Protein AF-A0A330LKT7-F1 (afdb_monomer_lite)

Structure (mmCIF, N/CA/C/O backbone):
data_AF-A0A330LKT7-F1
#
_entry.id   AF-A0A330LKT7-F1
#
loop_
_atom_site.group_PDB
_atom_site.id
_atom_site.type_symbol
_atom_site.label_atom_id
_atom_site.label_alt_id
_atom_site.label_comp_id
_atom_site.label_asym_id
_atom_site.label_entity_id
_atom_site.label_seq_id
_atom_site.pdbx_PDB_ins_code
_atom_site.Cartn_x
_atom_site.Cartn_y
_atom_site.Cartn_z
_atom_site.occupancy
_atom_site.B_iso_or_equiv
_atom_site.auth_seq_id
_atom_site.auth_comp_id
_atom_site.auth_asym_id
_atom_site.auth_atom_id
_atom_site.pdbx_PDB_model_num
ATOM 1 N N . MET A 1 1 ? 89.957 15.159 -62.404 1.00 47.59 1 MET A N 1
ATOM 2 C CA . MET A 1 1 ? 88.889 15.345 -61.395 1.00 47.59 1 MET A CA 1
ATOM 3 C C . MET A 1 1 ? 87.512 15.282 -62.066 1.00 47.59 1 MET A C 1
ATOM 5 O O . MET A 1 1 ? 86.822 16.284 -62.139 1.00 47.59 1 MET A O 1
ATOM 9 N N . THR A 1 2 ? 87.112 14.123 -62.598 1.00 48.59 2 THR A N 1
ATOM 10 C CA . THR A 1 2 ? 85.853 13.983 -63.374 1.00 48.59 2 THR A CA 1
ATOM 11 C C . THR A 1 2 ? 85.101 12.671 -63.106 1.00 48.59 2 THR A C 1
ATOM 13 O O . THR A 1 2 ? 84.030 12.464 -63.659 1.00 48.59 2 THR A O 1
ATOM 16 N N . SER A 1 3 ? 85.598 11.804 -62.214 1.00 48.53 3 SER A N 1
ATOM 17 C CA . SER A 1 3 ? 85.009 10.473 -61.970 1.00 48.53 3 SER A CA 1
ATOM 18 C C . SER A 1 3 ? 83.931 10.430 -60.873 1.00 48.53 3 SER A C 1
ATOM 20 O O . SER A 1 3 ? 83.120 9.510 -60.879 1.00 48.53 3 SER A O 1
ATOM 22 N N . ASN A 1 4 ? 83.881 11.403 -59.949 1.00 50.91 4 ASN A N 1
ATOM 23 C CA . ASN A 1 4 ? 82.928 11.373 -58.823 1.00 50.91 4 ASN A CA 1
ATOM 24 C C . ASN A 1 4 ? 81.537 11.927 -59.172 1.00 50.91 4 ASN A C 1
ATOM 26 O O . ASN A 1 4 ? 80.541 11.431 -58.662 1.00 50.91 4 ASN A O 1
ATOM 30 N N . HIS A 1 5 ? 81.430 12.906 -60.076 1.00 47.22 5 HIS A N 1
ATOM 31 C CA . HIS A 1 5 ? 80.125 13.486 -60.433 1.00 47.22 5 HIS A CA 1
ATOM 32 C C . HIS A 1 5 ? 79.267 12.576 -61.321 1.00 47.22 5 HIS A C 1
ATOM 34 O O . HIS A 1 5 ? 78.043 12.623 -61.251 1.00 47.22 5 HIS A O 1
ATOM 40 N N . GLN A 1 6 ? 79.878 11.705 -62.129 1.00 49.94 6 GLN A N 1
ATOM 41 C CA . GLN A 1 6 ? 79.126 10.777 -62.978 1.00 49.94 6 GLN A CA 1
ATOM 42 C C . GLN A 1 6 ? 78.502 9.617 -62.189 1.00 49.94 6 GLN A C 1
ATOM 44 O O . GLN A 1 6 ? 77.402 9.185 -62.527 1.00 49.94 6 GLN A O 1
ATOM 49 N N . GLN A 1 7 ? 79.151 9.136 -61.122 1.00 54.25 7 GLN A N 1
ATOM 50 C CA . GLN A 1 7 ? 78.579 8.096 -60.257 1.00 54.25 7 GLN A CA 1
ATOM 51 C C . GLN A 1 7 ? 77.391 8.615 -59.435 1.00 54.25 7 GLN A C 1
ATOM 53 O O . GLN A 1 7 ? 76.398 7.900 -59.287 1.00 54.25 7 GLN A O 1
ATOM 58 N N . ASP A 1 8 ? 77.442 9.873 -58.996 1.00 55.66 8 ASP A N 1
ATOM 59 C CA . ASP A 1 8 ? 76.362 10.511 -58.234 1.00 55.66 8 ASP A CA 1
ATOM 60 C C . ASP A 1 8 ? 75.107 10.777 -59.083 1.00 55.66 8 ASP A C 1
ATOM 62 O O . ASP A 1 8 ? 73.975 10.590 -58.637 1.00 55.66 8 ASP A O 1
ATOM 66 N N . LEU A 1 9 ? 75.285 11.123 -60.361 1.00 55.31 9 LEU A N 1
ATOM 67 C CA . LEU A 1 9 ? 74.176 11.315 -61.306 1.00 55.31 9 LEU A CA 1
ATOM 68 C C . LEU A 1 9 ? 73.483 9.996 -61.690 1.00 55.31 9 LEU A C 1
ATOM 70 O O . LEU A 1 9 ? 72.281 9.964 -61.964 1.00 55.31 9 LEU A O 1
ATOM 74 N N . VAL A 1 10 ? 74.225 8.886 -61.704 1.00 58.88 10 VAL A N 1
ATOM 75 C CA . VAL A 1 10 ? 73.669 7.548 -61.960 1.00 58.88 10 VAL A CA 1
ATOM 76 C C . VAL A 1 10 ? 72.956 7.000 -60.718 1.00 58.88 10 VAL A C 1
ATOM 78 O O . VAL A 1 10 ? 71.929 6.330 -60.858 1.00 58.88 10 VAL A O 1
ATOM 81 N N . SER A 1 11 ? 73.446 7.304 -59.509 1.00 58.59 11 SER A N 1
ATOM 82 C CA . SER A 1 11 ? 72.803 6.915 -58.245 1.00 58.59 11 SER A CA 1
ATOM 83 C C . SER A 1 11 ? 71.478 7.663 -58.036 1.00 58.59 11 SER A C 1
ATOM 85 O O . SER A 1 11 ? 70.456 7.035 -57.749 1.00 58.59 11 SER A O 1
ATOM 87 N N . THR A 1 12 ? 71.457 8.971 -58.310 1.00 56.88 12 THR A N 1
ATOM 88 C CA . THR A 1 12 ? 70.263 9.824 -58.219 1.00 56.88 12 THR A CA 1
ATOM 89 C C . THR A 1 12 ? 69.224 9.483 -59.285 1.00 56.88 12 THR A C 1
ATOM 91 O O . THR A 1 12 ? 68.057 9.314 -58.940 1.00 56.88 12 THR A O 1
ATOM 94 N N . ARG A 1 13 ? 69.608 9.235 -60.550 1.00 56.56 13 ARG A N 1
ATOM 95 C CA . ARG A 1 13 ? 68.661 8.722 -61.569 1.00 56.56 13 ARG A CA 1
ATOM 96 C C . ARG A 1 13 ? 68.049 7.373 -61.193 1.00 56.56 13 ARG A C 1
ATOM 98 O O . ARG A 1 13 ? 66.873 7.146 -61.458 1.00 56.56 13 ARG A O 1
ATOM 105 N N . LYS A 1 14 ? 68.812 6.474 -60.559 1.00 58.72 14 LYS A N 1
ATOM 106 C CA . LYS A 1 14 ? 68.279 5.197 -60.051 1.00 58.72 14 LYS A CA 1
ATOM 107 C C . LYS A 1 14 ? 67.396 5.363 -58.813 1.00 58.72 14 LYS A C 1
ATOM 109 O O . LYS A 1 14 ? 66.570 4.488 -58.575 1.00 58.72 14 LYS A O 1
ATOM 114 N N . LEU A 1 15 ? 67.579 6.409 -58.005 1.00 57.94 15 LEU A N 1
ATOM 115 C CA . LEU A 1 15 ? 66.668 6.737 -56.902 1.00 57.94 15 LEU A CA 1
ATOM 116 C C . LEU A 1 15 ? 65.346 7.303 -57.435 1.00 57.94 15 LEU A C 1
ATOM 118 O O . LEU A 1 15 ? 64.289 6.841 -57.026 1.00 57.94 15 LEU A O 1
ATOM 122 N N . VAL A 1 16 ? 65.408 8.226 -58.398 1.00 59.34 16 VAL A N 1
ATOM 123 C CA . VAL A 1 16 ? 64.227 8.857 -59.010 1.00 59.34 16 VAL A CA 1
ATOM 124 C C . VAL A 1 16 ? 63.403 7.851 -59.820 1.00 59.34 16 VAL A C 1
ATOM 126 O O . VAL A 1 16 ? 62.189 7.825 -59.692 1.00 59.34 16 VAL A O 1
ATOM 129 N N . ASN A 1 17 ? 64.035 6.940 -60.568 1.00 57.50 17 ASN A N 1
ATOM 130 C CA . ASN A 1 17 ? 63.310 5.903 -61.322 1.00 57.50 17 ASN A CA 1
ATOM 131 C C . ASN A 1 17 ? 62.732 4.773 -60.448 1.00 57.50 17 ASN A C 1
ATOM 133 O O . ASN A 1 17 ? 61.955 3.962 -60.942 1.00 57.50 17 ASN A O 1
ATOM 137 N N . ARG A 1 18 ? 63.133 4.682 -59.173 1.00 57.12 18 ARG A N 1
ATOM 138 C CA . ARG A 1 18 ? 62.513 3.796 -58.169 1.00 57.12 18 ARG A CA 1
ATOM 139 C C . ARG A 1 18 ? 61.462 4.521 -57.328 1.00 57.12 18 ARG A C 1
ATOM 141 O O . ARG A 1 18 ? 60.796 3.887 -56.514 1.00 57.12 18 ARG A O 1
ATOM 148 N N . PHE A 1 19 ? 61.327 5.828 -57.530 1.00 54.81 19 PHE A N 1
ATOM 149 C CA . PHE A 1 19 ? 60.280 6.643 -56.951 1.00 54.81 19 PHE A CA 1
ATOM 150 C C . PHE A 1 19 ? 59.029 6.457 -57.807 1.00 54.81 19 PHE A C 1
ATOM 152 O O . PHE A 1 19 ? 58.823 7.139 -58.807 1.00 54.81 19 PHE A O 1
ATOM 159 N N . ASP A 1 20 ? 58.221 5.468 -57.449 1.00 57.34 20 ASP A N 1
ATOM 160 C CA . ASP A 1 20 ? 56.850 5.407 -57.932 1.00 57.34 20 ASP A CA 1
ATOM 161 C C . ASP A 1 20 ? 56.040 6.389 -57.070 1.00 57.34 20 ASP A C 1
ATOM 163 O O . ASP A 1 20 ? 55.934 6.175 -55.860 1.00 57.34 20 ASP A O 1
ATOM 167 N N . PRO A 1 21 ? 55.505 7.485 -57.639 1.00 54.91 21 PRO A N 1
ATOM 168 C CA . PRO A 1 21 ? 54.737 8.474 -56.884 1.00 54.91 21 PRO A CA 1
ATOM 169 C C . PRO A 1 21 ? 53.477 7.879 -56.235 1.00 54.91 21 PRO A C 1
ATOM 171 O O . PRO A 1 21 ? 52.920 8.489 -55.325 1.00 54.91 21 PRO A O 1
ATOM 174 N N . ASN A 1 22 ? 53.062 6.677 -56.651 1.00 52.09 22 ASN A N 1
ATOM 175 C CA . ASN A 1 22 ? 51.965 5.926 -56.052 1.00 52.09 22 ASN A CA 1
ATOM 176 C C . ASN A 1 22 ? 52.435 4.851 -55.052 1.00 52.09 22 ASN A C 1
ATOM 178 O O . ASN A 1 22 ? 51.600 4.256 -54.370 1.00 52.09 22 ASN A O 1
ATOM 182 N N . ASN A 1 23 ? 53.745 4.605 -54.922 1.00 55.12 23 ASN A N 1
ATOM 183 C CA . ASN A 1 23 ? 54.319 3.662 -53.962 1.00 55.12 23 ASN A CA 1
ATOM 184 C C . ASN A 1 23 ? 54.869 4.423 -52.744 1.00 55.12 23 ASN A C 1
ATOM 186 O O . ASN A 1 23 ? 55.945 5.021 -52.753 1.00 55.12 23 ASN A O 1
ATOM 190 N N . GLN A 1 24 ? 54.067 4.426 -51.685 1.00 58.06 24 GLN A N 1
ATOM 191 C CA . GLN A 1 24 ? 54.096 5.341 -50.540 1.00 58.06 24 GLN A CA 1
ATOM 192 C C . GLN A 1 24 ? 55.192 5.036 -49.502 1.00 58.06 24 GLN A C 1
ATOM 194 O O . GLN A 1 24 ? 54.932 4.910 -48.309 1.00 58.06 24 GLN A O 1
ATOM 199 N N . GLY A 1 25 ? 56.444 4.925 -49.938 1.00 52.03 25 GLY A N 1
ATOM 200 C CA . GLY A 1 25 ? 57.562 4.448 -49.115 1.00 52.03 25 GLY A CA 1
ATOM 201 C C . GLY A 1 25 ? 58.436 5.503 -48.419 1.00 52.03 25 GLY A C 1
ATOM 202 O O . GLY A 1 25 ? 59.574 5.178 -48.094 1.00 52.03 25 GLY A O 1
ATOM 203 N N . PHE A 1 26 ? 57.976 6.746 -48.204 1.00 51.59 26 PHE A N 1
ATOM 204 C CA . PHE A 1 26 ? 58.756 7.762 -47.452 1.00 51.59 26 PHE A CA 1
ATOM 205 C C . PHE A 1 26 ? 57.921 8.663 -46.518 1.00 51.59 26 PHE A C 1
ATOM 207 O O . PHE A 1 26 ? 58.404 9.052 -45.462 1.00 51.59 26 PHE A O 1
ATOM 214 N N . PHE A 1 27 ? 56.647 8.923 -46.838 1.00 56.59 27 PHE A N 1
ATOM 215 C CA . PHE A 1 27 ? 55.693 9.670 -45.992 1.00 56.59 27 PHE A CA 1
ATOM 216 C C . PHE A 1 27 ? 54.520 8.791 -45.514 1.00 56.59 27 PHE A C 1
ATOM 218 O O . PHE A 1 27 ? 53.419 9.299 -45.344 1.00 56.59 27 PHE A O 1
ATOM 225 N N . GLY A 1 28 ? 54.757 7.479 -45.368 1.00 54.94 28 GLY A N 1
ATOM 226 C CA . GLY A 1 28 ? 53.798 6.358 -45.341 1.00 54.94 28 GLY A CA 1
ATOM 227 C C . GLY A 1 28 ? 52.500 6.508 -44.535 1.00 54.94 28 GLY A C 1
ATOM 228 O O . GLY A 1 28 ? 52.298 5.815 -43.541 1.00 54.94 28 GLY A O 1
ATOM 229 N N . GLY A 1 29 ? 51.601 7.368 -45.001 1.00 58.78 29 GLY A N 1
ATOM 230 C CA . GLY A 1 29 ? 50.197 7.415 -44.626 1.00 58.78 29 GLY A CA 1
ATOM 231 C C . GLY A 1 29 ? 49.330 6.664 -45.644 1.00 58.78 29 GLY A C 1
ATOM 232 O O . GLY A 1 29 ? 49.799 6.365 -46.741 1.00 58.78 29 GLY A O 1
ATOM 233 N N . PRO A 1 30 ? 48.073 6.348 -45.294 1.00 67.75 30 PRO A N 1
ATOM 234 C CA . PRO A 1 30 ? 47.130 5.697 -46.201 1.00 67.75 30 PRO A CA 1
ATOM 235 C C . PRO A 1 30 ? 46.941 6.499 -47.500 1.00 67.75 30 PRO A C 1
ATOM 237 O O . PRO A 1 30 ? 46.964 7.729 -47.493 1.00 67.75 30 PRO A O 1
ATOM 240 N N . SER A 1 31 ? 46.722 5.805 -48.622 1.00 75.12 31 SER A N 1
ATOM 241 C CA . SER A 1 31 ? 46.371 6.451 -49.894 1.00 75.12 31 SER A CA 1
ATOM 242 C C . SER A 1 31 ? 45.105 7.287 -49.795 1.00 75.12 31 SER A C 1
ATOM 244 O O . SER A 1 31 ? 44.218 6.976 -49.008 1.00 75.12 31 SER A O 1
ATOM 246 N N . GLU A 1 32 ? 45.000 8.331 -50.620 1.00 76.88 32 GLU A N 1
ATOM 247 C CA . GLU A 1 32 ? 43.801 9.174 -50.700 1.00 76.88 32 GLU A CA 1
ATOM 248 C C . GLU A 1 32 ? 42.537 8.323 -50.883 1.00 76.88 32 GLU A C 1
ATOM 250 O O . GLU A 1 32 ? 41.561 8.498 -50.162 1.00 76.88 32 GLU A O 1
ATOM 255 N N . ASN A 1 33 ? 42.597 7.301 -51.742 1.00 78.62 33 ASN A N 1
ATOM 256 C CA . ASN A 1 33 ? 41.508 6.340 -51.922 1.00 78.62 33 ASN A CA 1
ATOM 257 C C . ASN A 1 33 ? 41.201 5.531 -50.651 1.00 78.62 33 ASN A C 1
ATOM 259 O O . ASN A 1 33 ? 40.034 5.283 -50.359 1.00 78.62 33 ASN A O 1
ATOM 263 N N . ALA A 1 34 ? 42.217 5.131 -49.879 1.00 77.44 34 ALA A N 1
ATOM 264 C CA . ALA A 1 34 ? 42.021 4.451 -48.599 1.00 77.44 34 ALA A CA 1
ATOM 265 C C . ALA A 1 34 ? 41.428 5.388 -47.530 1.00 77.44 34 ALA A C 1
ATOM 267 O O . ALA A 1 34 ? 40.569 4.966 -46.758 1.00 77.44 34 ALA A O 1
ATOM 268 N N . VAL A 1 35 ? 41.827 6.664 -47.513 1.00 79.75 35 VAL A N 1
ATOM 269 C CA . VAL A 1 35 ? 41.248 7.693 -46.635 1.00 79.75 35 VAL A CA 1
ATOM 270 C C . VAL A 1 35 ? 39.789 7.960 -47.009 1.00 79.75 35 VAL A C 1
ATOM 272 O O . VAL A 1 35 ? 38.928 7.938 -46.135 1.00 79.75 35 VAL A O 1
ATOM 275 N N . LEU A 1 36 ? 39.480 8.141 -48.295 1.00 82.81 36 LEU A N 1
ATOM 276 C CA . LEU A 1 36 ? 38.113 8.345 -48.783 1.00 82.81 36 LEU A CA 1
ATOM 277 C C . LEU A 1 36 ? 37.217 7.127 -48.517 1.00 82.81 36 LEU A C 1
ATOM 279 O O . LEU A 1 36 ? 36.071 7.296 -48.104 1.00 82.81 36 LEU A O 1
ATOM 283 N N . ALA A 1 37 ? 37.737 5.906 -48.683 1.00 83.75 37 ALA A N 1
ATOM 284 C CA . ALA A 1 37 ? 37.023 4.681 -48.327 1.00 83.75 37 ALA A CA 1
ATOM 285 C C . ALA A 1 37 ? 36.747 4.595 -46.816 1.00 83.75 37 ALA A C 1
ATOM 287 O O . ALA A 1 37 ? 35.631 4.268 -46.420 1.00 83.75 37 ALA A O 1
ATOM 288 N N . SER A 1 38 ? 37.724 4.955 -45.976 1.00 83.88 38 SER A N 1
ATOM 289 C CA . SER A 1 38 ? 37.548 5.011 -44.521 1.00 83.88 38 SER A CA 1
ATOM 290 C C . SER A 1 38 ? 36.519 6.070 -44.106 1.00 83.88 38 SER A C 1
ATOM 292 O O . SER A 1 38 ? 35.653 5.790 -43.282 1.00 83.88 38 SER A O 1
ATOM 294 N N . ILE A 1 39 ? 36.537 7.259 -44.721 1.00 85.06 39 ILE A N 1
ATOM 295 C CA . ILE A 1 39 ? 35.526 8.306 -44.494 1.00 85.06 39 ILE A CA 1
ATOM 296 C C . ILE A 1 39 ? 34.132 7.804 -44.889 1.00 85.06 39 ILE A C 1
ATOM 298 O O . ILE A 1 39 ? 33.174 7.999 -44.138 1.00 85.06 39 ILE A O 1
ATOM 302 N N . ALA A 1 40 ? 34.006 7.135 -46.038 1.00 87.56 40 ALA A N 1
ATOM 303 C CA . ALA A 1 40 ? 32.742 6.560 -46.482 1.00 87.56 40 ALA A CA 1
ATOM 304 C C . ALA A 1 40 ? 32.232 5.499 -45.492 1.00 87.56 40 ALA A C 1
ATOM 306 O O . ALA A 1 40 ? 31.068 5.543 -45.093 1.00 87.56 40 ALA A O 1
ATOM 307 N N . GLU A 1 41 ? 33.100 4.602 -45.023 1.00 90.75 41 GLU A N 1
ATOM 308 C CA . GLU A 1 41 ? 32.756 3.596 -44.017 1.00 90.75 41 GLU A CA 1
ATOM 309 C C . GLU A 1 41 ? 32.287 4.236 -42.699 1.00 90.75 41 GLU A C 1
ATOM 311 O O . GLU A 1 41 ? 31.209 3.904 -42.202 1.00 90.75 41 GLU A O 1
ATOM 316 N N . VAL A 1 42 ? 33.035 5.212 -42.176 1.00 89.75 42 VAL A N 1
ATOM 317 C CA . VAL A 1 42 ? 32.672 5.953 -40.956 1.00 89.75 42 VAL A CA 1
ATOM 318 C C . VAL A 1 42 ? 31.339 6.683 -41.132 1.00 89.75 42 VAL A C 1
ATOM 320 O O . VAL A 1 42 ? 30.507 6.674 -40.226 1.00 89.75 42 VAL A O 1
ATOM 323 N N . SER A 1 43 ? 31.089 7.278 -42.302 1.00 88.44 43 SER A N 1
ATOM 324 C CA . SER A 1 43 ? 29.823 7.965 -42.583 1.00 88.44 43 SER A CA 1
ATOM 325 C C . SER A 1 43 ? 28.625 7.006 -42.565 1.00 88.44 43 SER A C 1
ATOM 327 O O . SER A 1 43 ? 27.586 7.325 -41.984 1.00 88.44 43 SER A O 1
ATOM 329 N N . ILE A 1 44 ? 28.783 5.795 -43.112 1.00 88.31 44 ILE A N 1
ATOM 330 C CA . ILE A 1 44 ? 27.752 4.751 -43.091 1.00 88.31 44 ILE A CA 1
ATOM 331 C C . ILE A 1 44 ? 27.496 4.290 -41.653 1.00 88.31 44 ILE A C 1
ATOM 333 O O . ILE A 1 44 ? 26.337 4.191 -41.241 1.00 88.31 44 ILE A O 1
ATOM 337 N N . GLN A 1 45 ? 28.554 4.051 -40.873 1.00 86.56 45 GLN A N 1
ATOM 338 C CA . GLN A 1 45 ? 28.440 3.665 -39.464 1.00 86.56 45 GLN A CA 1
ATOM 339 C C . GLN A 1 45 ? 27.739 4.753 -38.636 1.00 86.56 45 GLN A C 1
ATOM 341 O O . GLN A 1 45 ? 26.867 4.439 -37.825 1.00 86.56 45 GLN A O 1
ATOM 346 N N . LEU A 1 46 ? 28.044 6.032 -38.877 1.00 88.38 46 LEU A N 1
ATOM 347 C CA . LEU A 1 46 ? 27.391 7.156 -38.202 1.00 88.38 46 LEU A CA 1
ATOM 348 C C . LEU A 1 46 ? 25.889 7.213 -38.509 1.00 88.38 46 LEU A C 1
ATOM 350 O O . LEU A 1 46 ? 25.081 7.348 -37.588 1.00 88.38 46 LEU A O 1
ATOM 354 N N . ILE A 1 47 ? 25.501 7.069 -39.780 1.00 86.94 47 ILE A N 1
ATOM 355 C CA . ILE A 1 47 ? 24.088 7.043 -40.192 1.00 86.94 47 ILE A CA 1
ATOM 356 C C . ILE A 1 47 ? 23.355 5.868 -39.525 1.00 86.94 47 ILE A C 1
ATOM 358 O O . ILE A 1 47 ? 22.239 6.025 -39.022 1.00 86.94 47 ILE A O 1
ATOM 362 N N . GLN A 1 48 ? 23.982 4.689 -39.475 1.00 83.62 48 GLN A N 1
ATOM 363 C CA . GLN A 1 48 ? 23.417 3.517 -38.801 1.00 83.62 48 GLN A CA 1
ATOM 364 C C . GLN A 1 48 ? 23.252 3.750 -37.295 1.00 83.62 48 GLN A C 1
ATOM 366 O O . GLN A 1 48 ? 22.176 3.488 -36.755 1.00 83.62 48 GLN A O 1
ATOM 371 N N . ALA A 1 49 ? 24.265 4.307 -36.629 1.00 85.38 49 ALA A N 1
ATOM 372 C CA . ALA A 1 49 ? 24.214 4.632 -35.207 1.00 85.38 49 ALA A CA 1
ATOM 373 C C . ALA A 1 49 ? 23.109 5.653 -34.889 1.00 85.38 49 ALA A C 1
ATOM 375 O O . ALA A 1 49 ? 22.370 5.484 -33.920 1.00 85.38 49 ALA A O 1
ATOM 376 N N . GLN A 1 50 ? 22.933 6.679 -35.728 1.00 87.06 50 GLN A N 1
ATOM 377 C CA . GLN A 1 50 ? 21.845 7.653 -35.589 1.00 87.06 50 GLN A CA 1
ATOM 378 C C . GLN A 1 50 ? 20.467 6.994 -35.714 1.00 87.06 50 GLN A C 1
ATOM 380 O O . GLN A 1 50 ? 19.576 7.265 -34.905 1.00 87.06 50 GLN A O 1
ATOM 385 N N . LYS A 1 51 ? 20.297 6.088 -36.683 1.00 84.31 51 LYS A N 1
ATOM 386 C CA . LYS A 1 51 ? 19.051 5.334 -36.863 1.00 84.31 51 LYS A CA 1
ATOM 387 C C . LYS A 1 51 ? 18.743 4.450 -35.653 1.00 84.31 51 LYS A C 1
ATOM 389 O O . LYS A 1 51 ? 17.612 4.461 -35.171 1.00 84.31 51 LYS A O 1
ATOM 394 N N . ILE A 1 52 ? 19.739 3.721 -35.151 1.00 82.94 52 ILE A N 1
ATOM 395 C CA . ILE A 1 52 ? 19.602 2.857 -33.971 1.00 82.94 52 ILE A CA 1
ATOM 396 C C . ILE A 1 52 ? 19.255 3.694 -32.743 1.00 82.94 52 ILE A C 1
ATOM 398 O O . ILE A 1 52 ? 18.294 3.374 -32.049 1.00 82.94 52 ILE A O 1
ATOM 402 N N . LYS A 1 53 ? 19.970 4.805 -32.513 1.00 87.19 53 LYS A N 1
ATOM 403 C CA . LYS A 1 53 ? 19.673 5.742 -31.425 1.00 87.19 53 LYS A CA 1
ATOM 404 C C . LYS A 1 53 ? 18.216 6.183 -31.479 1.00 87.19 53 LYS A C 1
ATOM 406 O O . LYS A 1 53 ? 17.526 6.063 -30.475 1.00 87.19 53 LYS A O 1
ATOM 411 N N . HIS A 1 54 ? 17.743 6.632 -32.642 1.00 84.56 54 HIS A N 1
ATOM 412 C CA . HIS A 1 54 ? 16.357 7.061 -32.809 1.00 84.56 54 HIS A CA 1
ATOM 413 C C . HIS A 1 54 ? 15.371 5.934 -32.465 1.00 84.56 54 HIS A C 1
ATOM 415 O O . HIS A 1 54 ? 14.506 6.121 -31.614 1.00 84.56 54 HIS A O 1
ATOM 421 N N . GLN A 1 55 ? 15.560 4.736 -33.029 1.00 82.81 55 GLN A N 1
ATOM 422 C CA . GLN A 1 55 ? 14.709 3.572 -32.753 1.00 82.81 55 GLN A CA 1
ATOM 423 C C . GLN A 1 55 ? 14.678 3.199 -31.267 1.00 82.81 55 GLN A C 1
ATOM 425 O O . GLN A 1 55 ? 13.602 2.995 -30.710 1.00 82.81 55 GLN A O 1
ATOM 430 N N . VAL A 1 56 ? 15.840 3.148 -30.613 1.00 86.31 56 VAL A N 1
ATOM 431 C CA . VAL A 1 56 ? 15.959 2.862 -29.178 1.00 86.31 56 VAL A CA 1
ATOM 432 C C . VAL A 1 56 ? 15.221 3.919 -28.366 1.00 86.31 56 VAL A C 1
ATOM 434 O O . VAL A 1 56 ? 14.389 3.561 -27.537 1.00 86.31 56 VAL A O 1
ATOM 437 N N . THR A 1 57 ? 15.477 5.207 -28.620 1.00 85.25 57 THR A N 1
ATOM 438 C CA . THR A 1 57 ? 14.846 6.301 -27.867 1.00 85.25 57 THR A CA 1
ATOM 439 C C . THR A 1 57 ? 13.336 6.333 -28.050 1.00 85.25 57 THR A C 1
ATOM 441 O O . THR A 1 57 ? 12.621 6.608 -27.098 1.00 85.25 57 THR A O 1
ATOM 444 N N . THR A 1 58 ? 12.835 6.003 -29.241 1.00 87.88 58 THR A N 1
ATOM 445 C CA . THR A 1 58 ? 11.396 5.960 -29.507 1.00 87.88 58 THR A CA 1
ATOM 446 C C . THR A 1 58 ? 10.737 4.755 -28.842 1.00 87.88 58 THR A C 1
ATOM 448 O O . THR A 1 58 ? 9.684 4.896 -28.228 1.00 87.88 58 THR A O 1
ATOM 451 N N . ILE A 1 59 ? 11.337 3.564 -28.936 1.00 87.19 59 ILE A N 1
ATOM 452 C CA . ILE A 1 59 ? 10.729 2.337 -28.400 1.00 87.19 59 ILE A CA 1
ATOM 453 C C . ILE A 1 59 ? 10.814 2.297 -26.869 1.00 87.19 59 ILE A C 1
ATOM 455 O O . ILE A 1 59 ? 9.852 1.906 -26.207 1.00 87.19 59 ILE A O 1
ATOM 459 N N . LEU A 1 60 ? 11.946 2.713 -26.301 1.00 90.62 60 LEU A N 1
ATOM 460 C CA . LEU A 1 60 ? 12.176 2.723 -24.857 1.00 90.62 60 LEU A CA 1
ATOM 461 C C . LEU A 1 60 ? 11.773 4.037 -24.177 1.00 90.62 60 LEU A C 1
ATOM 463 O O . LEU A 1 60 ? 12.048 4.180 -22.990 1.00 90.62 60 LEU A O 1
ATOM 467 N N . ALA A 1 61 ? 11.113 4.966 -24.878 1.00 92.25 61 ALA A N 1
ATOM 468 C CA . ALA A 1 61 ? 10.741 6.274 -24.330 1.00 92.25 61 ALA A CA 1
ATOM 469 C C . ALA A 1 61 ? 10.070 6.163 -22.949 1.00 92.25 61 ALA A C 1
ATOM 471 O O . ALA A 1 61 ? 10.534 6.767 -21.987 1.00 92.25 61 ALA A O 1
ATOM 472 N N . GLN A 1 62 ? 9.032 5.325 -22.848 1.00 92.56 62 GLN A N 1
ATOM 473 C CA . GLN A 1 62 ? 8.288 5.124 -21.604 1.00 92.56 62 GLN A CA 1
ATOM 474 C C . GLN A 1 62 ? 9.127 4.429 -20.508 1.00 92.56 62 GLN A C 1
ATOM 476 O O . GLN A 1 62 ? 9.268 5.021 -19.440 1.00 92.56 62 GLN A O 1
ATOM 481 N N . PRO A 1 63 ? 9.758 3.254 -20.745 1.00 93.00 63 PRO A N 1
ATOM 482 C CA . PRO A 1 63 ? 10.606 2.626 -19.731 1.00 93.00 63 PRO A CA 1
ATOM 483 C C . PRO A 1 63 ? 11.721 3.527 -19.195 1.00 93.00 63 PRO A C 1
ATOM 485 O O . PRO A 1 63 ? 12.040 3.462 -18.013 1.00 93.00 63 PRO A O 1
ATOM 488 N N . LEU A 1 64 ? 12.335 4.348 -20.054 1.00 92.12 64 LEU A N 1
ATOM 489 C CA . LEU A 1 64 ? 13.413 5.250 -19.648 1.00 92.12 64 LEU A CA 1
ATOM 490 C C . LEU A 1 64 ? 12.895 6.392 -18.772 1.00 92.12 64 LEU A C 1
ATOM 492 O O . LEU A 1 64 ? 13.510 6.670 -17.747 1.00 92.12 64 LEU A O 1
ATOM 496 N N . ALA A 1 65 ? 11.759 6.997 -19.132 1.00 93.75 65 ALA A N 1
ATOM 497 C CA . ALA A 1 65 ? 11.124 8.031 -18.316 1.00 93.75 65 ALA A CA 1
ATOM 498 C C . ALA A 1 65 ? 10.718 7.495 -16.933 1.00 93.75 65 ALA A C 1
ATOM 500 O O . ALA A 1 65 ? 10.931 8.146 -15.913 1.00 93.75 65 ALA A O 1
ATOM 501 N N . ASP A 1 66 ? 10.186 6.273 -16.884 1.00 93.44 66 ASP A N 1
ATOM 502 C CA . ASP A 1 66 ? 9.796 5.638 -15.626 1.00 93.44 66 ASP A CA 1
ATOM 503 C C . ASP A 1 66 ? 11.018 5.285 -14.760 1.00 93.44 66 ASP A C 1
ATOM 505 O O . ASP A 1 66 ? 10.996 5.488 -13.548 1.00 93.44 66 ASP A O 1
ATOM 509 N N . ILE A 1 67 ? 12.126 4.837 -15.360 1.00 93.00 67 ILE A N 1
ATOM 510 C CA . ILE A 1 67 ? 13.390 4.630 -14.636 1.00 93.00 67 ILE A CA 1
ATOM 511 C C . ILE A 1 67 ? 13.945 5.947 -14.097 1.00 93.00 67 ILE A C 1
ATOM 513 O O . ILE A 1 67 ? 14.421 5.977 -12.964 1.00 93.00 67 ILE A O 1
ATOM 517 N N . GLU A 1 68 ? 13.895 7.027 -14.874 1.00 93.56 68 GLU A N 1
ATOM 518 C CA . GLU A 1 68 ? 14.343 8.351 -14.435 1.00 93.56 68 GLU A CA 1
ATOM 519 C C . GLU A 1 68 ? 13.547 8.824 -13.211 1.00 93.56 68 GLU A C 1
ATOM 521 O O . GLU A 1 68 ? 14.138 9.261 -12.223 1.00 93.56 68 GLU A O 1
ATOM 526 N N . TYR A 1 69 ? 12.226 8.626 -13.225 1.00 93.06 69 TYR A N 1
ATOM 527 C CA . TYR A 1 69 ? 11.356 8.889 -12.080 1.00 93.06 69 TYR A CA 1
ATOM 528 C C . TYR A 1 69 ? 11.693 8.025 -10.849 1.00 93.06 69 TYR A C 1
ATOM 530 O O . TYR A 1 69 ? 11.695 8.529 -9.724 1.00 93.06 69 TYR A O 1
ATOM 538 N N . LEU A 1 70 ? 11.988 6.733 -11.038 1.00 92.62 70 LEU A N 1
ATOM 539 C CA . LEU A 1 70 ? 12.266 5.805 -9.934 1.00 92.62 70 LEU A CA 1
ATOM 540 C C . LEU A 1 70 ? 13.677 5.936 -9.361 1.00 92.62 70 LEU A C 1
ATOM 542 O O . LEU A 1 70 ? 13.865 5.716 -8.169 1.00 92.62 70 LEU A O 1
ATOM 546 N N . THR A 1 71 ? 14.668 6.296 -10.176 1.00 90.75 71 THR A N 1
ATOM 547 C CA . THR A 1 71 ? 16.088 6.364 -9.788 1.00 90.75 71 THR A CA 1
ATOM 548 C C . THR A 1 71 ? 16.339 7.085 -8.453 1.00 90.75 71 THR A C 1
ATOM 550 O O . THR A 1 71 ? 17.048 6.515 -7.625 1.00 90.75 71 THR A O 1
ATOM 553 N N . PRO A 1 72 ? 15.767 8.275 -8.169 1.00 92.12 72 PRO A N 1
ATOM 554 C CA . PRO A 1 72 ? 15.975 8.942 -6.879 1.00 92.12 72 PRO A CA 1
ATOM 555 C C . PRO A 1 72 ? 15.302 8.240 -5.687 1.00 92.12 72 PRO A C 1
ATOM 557 O O . PRO A 1 72 ? 15.691 8.485 -4.548 1.00 92.12 72 PRO A O 1
ATOM 560 N N . LYS A 1 73 ? 14.301 7.386 -5.927 1.00 89.81 73 LYS A N 1
ATOM 561 C CA . LYS A 1 73 ? 13.532 6.661 -4.899 1.00 89.81 73 LYS A CA 1
ATOM 562 C C . LYS A 1 73 ? 14.104 5.273 -4.591 1.00 89.81 73 LYS A C 1
ATOM 564 O O . LYS A 1 73 ? 13.710 4.638 -3.617 1.00 89.81 73 LYS A O 1
ATOM 569 N N . VAL A 1 74 ? 15.024 4.780 -5.422 1.00 90.19 74 VAL A N 1
ATOM 570 C CA . VAL A 1 74 ? 15.623 3.449 -5.285 1.00 90.19 74 VAL A CA 1
ATOM 571 C C . VAL A 1 74 ? 16.647 3.448 -4.146 1.00 90.19 74 VAL A C 1
ATOM 573 O O . VAL A 1 74 ? 17.748 3.985 -4.261 1.00 90.19 74 VAL A O 1
ATOM 576 N N . GLY A 1 75 ? 16.277 2.803 -3.039 1.00 89.19 75 GLY A N 1
ATOM 577 C CA . GLY A 1 75 ? 17.177 2.480 -1.933 1.00 89.19 75 GLY A CA 1
ATOM 578 C C . GLY A 1 75 ? 18.173 1.359 -2.262 1.00 89.19 75 GLY A C 1
ATOM 579 O O . GLY A 1 75 ? 18.135 0.726 -3.323 1.00 89.19 75 GLY A O 1
ATOM 580 N N . LYS A 1 76 ? 19.074 1.064 -1.315 1.00 91.25 76 LYS A N 1
ATOM 581 C CA . LYS A 1 76 ? 20.111 0.020 -1.472 1.00 91.25 76 LYS A CA 1
ATOM 582 C C . LYS A 1 76 ? 19.506 -1.363 -1.718 1.00 91.25 76 LYS A C 1
ATOM 584 O O . LYS A 1 76 ? 20.067 -2.160 -2.466 1.00 91.25 76 LYS A O 1
ATOM 589 N N . GLU A 1 77 ? 18.374 -1.631 -1.087 1.00 91.62 77 GLU A N 1
ATOM 590 C CA . GLU A 1 77 ? 17.600 -2.864 -1.177 1.00 91.62 77 GLU A CA 1
ATOM 591 C C . GLU A 1 77 ? 17.097 -3.149 -2.604 1.00 91.62 77 GLU A C 1
ATOM 593 O O . GLU A 1 77 ? 17.057 -4.308 -3.019 1.00 91.62 77 GLU A O 1
ATOM 598 N N . TRP A 1 78 ? 16.839 -2.104 -3.395 1.00 94.62 78 TRP A N 1
ATOM 599 C CA . TRP A 1 78 ? 16.273 -2.194 -4.744 1.00 94.62 78 TRP A CA 1
ATOM 600 C C . TRP A 1 78 ? 17.315 -2.034 -5.861 1.00 94.62 78 TRP A C 1
ATOM 602 O O . TRP A 1 78 ? 17.045 -2.325 -7.030 1.00 94.62 78 TRP A O 1
ATOM 612 N N . GLN A 1 79 ? 18.551 -1.650 -5.522 1.00 93.50 79 GLN A N 1
ATOM 613 C CA . GLN A 1 79 ? 19.620 -1.389 -6.492 1.00 93.50 79 GLN A CA 1
ATOM 614 C C . GLN A 1 79 ? 19.907 -2.585 -7.411 1.00 93.50 79 GLN A C 1
ATOM 616 O O . GLN A 1 79 ? 20.208 -2.420 -8.594 1.00 93.50 79 GLN A O 1
ATOM 621 N N .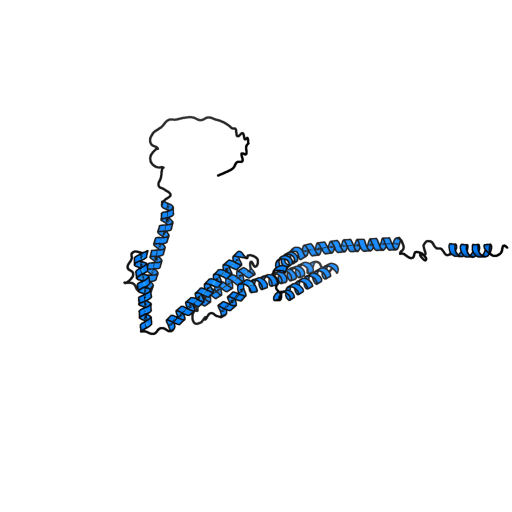 ARG A 1 80 ? 19.815 -3.813 -6.886 1.00 94.75 80 ARG A N 1
ATOM 622 C CA . ARG A 1 80 ? 20.023 -5.035 -7.678 1.00 94.75 80 ARG A CA 1
ATOM 623 C C . ARG A 1 80 ? 18.977 -5.174 -8.786 1.00 94.75 80 ARG A C 1
ATOM 625 O O . ARG A 1 80 ? 19.316 -5.586 -9.893 1.00 94.75 80 ARG A O 1
ATOM 632 N N . GLU A 1 81 ? 17.724 -4.847 -8.495 1.00 93.56 81 GLU A N 1
ATOM 633 C CA . GLU A 1 81 ? 16.626 -4.934 -9.459 1.00 93.56 81 GLU A CA 1
ATOM 634 C C . GLU A 1 81 ? 16.755 -3.856 -10.531 1.00 93.56 81 GLU A C 1
ATOM 636 O O . GLU A 1 81 ? 16.703 -4.179 -11.720 1.00 93.56 81 GLU A O 1
ATOM 641 N N . LEU A 1 82 ? 17.068 -2.621 -10.129 1.00 94.31 82 LEU A N 1
ATOM 642 C CA . LEU A 1 82 ? 17.375 -1.536 -11.059 1.00 94.31 82 L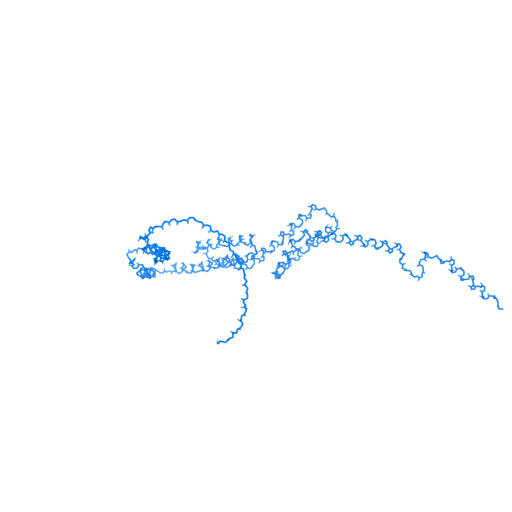EU A CA 1
ATOM 643 C C . LEU A 1 82 ? 18.554 -1.894 -11.982 1.00 94.31 82 LEU A C 1
ATOM 645 O O . LEU A 1 82 ? 18.468 -1.743 -13.201 1.00 94.31 82 LEU A O 1
ATOM 649 N N . ASN A 1 83 ? 19.636 -2.456 -11.433 1.00 94.69 83 ASN A N 1
ATOM 650 C CA . ASN A 1 83 ? 20.778 -2.914 -12.228 1.00 94.69 83 ASN A CA 1
ATOM 651 C C . ASN A 1 83 ? 20.373 -4.002 -13.233 1.00 94.69 83 ASN A C 1
ATOM 653 O O . ASN A 1 83 ? 20.795 -3.962 -14.388 1.00 94.69 83 ASN A O 1
ATOM 657 N N . ASN A 1 84 ? 19.527 -4.953 -12.830 1.00 95.56 84 ASN A N 1
ATOM 658 C CA . ASN A 1 84 ? 19.015 -5.984 -13.732 1.00 95.56 84 ASN A CA 1
ATOM 659 C C . ASN A 1 84 ? 18.162 -5.392 -14.862 1.00 95.56 84 ASN A C 1
ATOM 661 O O . ASN A 1 84 ? 18.237 -5.874 -15.993 1.00 95.56 84 ASN A O 1
ATOM 665 N N . ILE A 1 85 ? 17.354 -4.365 -14.586 1.00 95.12 85 ILE A N 1
ATOM 666 C CA . ILE A 1 85 ? 16.586 -3.635 -15.604 1.00 95.12 85 ILE A CA 1
ATOM 667 C C . ILE A 1 85 ? 17.536 -2.948 -16.589 1.00 95.12 85 ILE A C 1
ATOM 669 O O . ILE A 1 85 ? 17.404 -3.161 -17.796 1.00 95.12 85 ILE A O 1
ATOM 673 N N . ASN A 1 86 ? 18.549 -2.237 -16.089 1.00 93.69 86 ASN A N 1
ATOM 674 C CA . ASN A 1 86 ? 19.563 -1.579 -16.916 1.00 93.69 86 ASN A CA 1
ATOM 675 C C . ASN A 1 86 ? 20.312 -2.575 -17.814 1.00 93.69 86 ASN A C 1
ATOM 677 O O . ASN A 1 86 ? 20.516 -2.312 -18.998 1.00 93.69 86 ASN A O 1
ATOM 681 N N . GLN A 1 87 ? 20.647 -3.763 -17.303 1.00 94.62 87 GLN A N 1
ATOM 682 C CA . GLN A 1 87 ? 21.239 -4.824 -18.122 1.00 94.62 87 GLN A CA 1
ATOM 683 C C . GLN A 1 87 ? 20.287 -5.324 -19.219 1.00 94.62 87 GLN A C 1
ATOM 685 O O . GLN A 1 87 ? 20.729 -5.556 -20.343 1.00 94.62 87 GLN A O 1
ATOM 690 N N . ASN A 1 88 ? 18.981 -5.443 -18.948 1.00 92.75 88 ASN A N 1
ATOM 691 C CA . ASN A 1 88 ? 18.007 -5.808 -19.987 1.00 92.75 88 ASN A CA 1
ATOM 692 C C . ASN A 1 88 ? 17.901 -4.725 -21.069 1.00 92.75 88 ASN A C 1
ATOM 694 O O . ASN A 1 88 ? 17.765 -5.058 -22.243 1.00 92.75 88 ASN A O 1
ATOM 698 N N . ILE A 1 89 ? 18.000 -3.446 -20.694 1.00 91.31 89 ILE A N 1
ATOM 699 C CA . ILE A 1 89 ? 18.032 -2.326 -21.644 1.00 91.31 89 ILE A CA 1
ATOM 700 C C . ILE A 1 89 ? 19.283 -2.402 -22.523 1.00 91.31 89 ILE A C 1
ATOM 702 O O . ILE A 1 89 ? 19.176 -2.313 -23.744 1.00 91.31 89 ILE A O 1
ATOM 706 N N . ILE A 1 90 ? 20.458 -2.652 -21.941 1.00 90.75 90 ILE A N 1
ATOM 707 C CA . ILE A 1 90 ? 21.701 -2.837 -22.708 1.00 90.75 90 ILE A CA 1
ATOM 708 C C . ILE A 1 90 ? 21.565 -4.019 -23.680 1.00 90.75 90 ILE A C 1
ATOM 710 O O . ILE A 1 90 ? 21.907 -3.911 -24.857 1.00 90.75 90 ILE A O 1
ATOM 714 N N . GLN A 1 91 ? 21.015 -5.148 -23.225 1.00 89.69 91 GLN A N 1
ATOM 715 C CA . GLN A 1 91 ? 20.760 -6.306 -24.088 1.00 89.69 91 GLN A CA 1
ATOM 716 C C . GLN A 1 91 ? 19.768 -5.992 -25.214 1.00 89.69 91 GLN A C 1
ATOM 718 O O . GLN A 1 91 ? 19.949 -6.463 -26.338 1.00 89.69 91 GLN A O 1
ATOM 723 N N . PHE A 1 92 ? 18.741 -5.192 -24.931 1.00 89.56 92 PHE A N 1
ATOM 724 C CA . PHE A 1 92 ? 17.776 -4.732 -25.920 1.00 89.56 92 PHE A CA 1
ATOM 725 C C . PHE A 1 92 ? 18.440 -3.874 -27.005 1.00 89.56 92 PHE A C 1
ATOM 727 O O . PHE A 1 92 ? 18.254 -4.147 -28.191 1.00 89.56 92 PHE A O 1
ATOM 734 N N . ILE A 1 93 ? 19.276 -2.908 -26.613 1.00 88.06 93 ILE A N 1
ATOM 735 C CA . ILE A 1 93 ? 20.043 -2.061 -27.540 1.00 88.06 93 ILE A CA 1
ATOM 736 C C . ILE A 1 93 ? 20.941 -2.930 -28.430 1.00 88.06 93 ILE A C 1
ATOM 738 O O . ILE A 1 93 ? 20.844 -2.861 -29.654 1.00 88.06 93 ILE A O 1
ATOM 742 N N . ASN A 1 94 ? 21.700 -3.854 -27.832 1.00 87.44 94 ASN A N 1
ATOM 743 C CA . ASN A 1 94 ? 22.557 -4.793 -28.563 1.00 87.44 94 ASN A CA 1
ATOM 744 C C . ASN A 1 94 ? 21.775 -5.677 -29.558 1.00 87.44 94 ASN A C 1
ATOM 746 O O . ASN A 1 94 ? 22.315 -6.114 -30.577 1.00 87.44 94 ASN A O 1
ATOM 750 N N . ASN A 1 95 ? 20.508 -5.997 -29.271 1.00 85.62 95 ASN A N 1
ATOM 751 C CA . ASN A 1 95 ? 19.654 -6.762 -30.183 1.00 85.62 95 ASN A CA 1
ATOM 752 C C . ASN A 1 95 ? 19.184 -5.920 -31.380 1.00 85.62 95 ASN A C 1
ATOM 754 O O . ASN A 1 95 ? 19.094 -6.462 -32.485 1.00 85.62 95 ASN A O 1
ATOM 758 N N . ILE A 1 96 ? 18.915 -4.626 -31.176 1.00 84.19 96 ILE A N 1
ATOM 759 C CA . ILE A 1 96 ? 18.594 -3.683 -32.257 1.00 84.19 96 ILE A CA 1
ATOM 760 C C . ILE A 1 96 ? 19.814 -3.480 -33.159 1.00 84.19 96 ILE A C 1
ATOM 762 O O . ILE A 1 96 ? 19.684 -3.597 -34.375 1.00 84.19 96 ILE A O 1
ATOM 766 N N . GLU A 1 97 ? 20.999 -3.270 -32.580 1.00 82.62 97 GLU A N 1
ATOM 767 C CA . GLU A 1 97 ? 22.255 -3.116 -33.331 1.00 82.62 97 GLU A CA 1
ATOM 768 C C . GLU A 1 97 ? 22.542 -4.316 -34.244 1.00 82.62 97 GLU A C 1
ATOM 770 O O . GLU A 1 97 ? 22.973 -4.160 -35.384 1.00 82.62 97 GLU A O 1
ATOM 775 N N . LYS A 1 98 ? 22.226 -5.531 -33.781 1.00 83.62 98 LYS A N 1
ATOM 776 C CA . LYS A 1 98 ? 22.390 -6.777 -34.551 1.00 83.62 98 LYS A CA 1
ATOM 777 C C . LYS A 1 98 ? 21.264 -7.039 -35.560 1.00 83.62 98 LYS A C 1
ATOM 779 O O . LYS A 1 98 ? 21.181 -8.150 -36.084 1.00 83.62 98 LYS A O 1
ATOM 784 N N . ASN A 1 99 ? 20.390 -6.061 -35.820 1.00 67.62 99 ASN A N 1
ATOM 785 C CA . ASN A 1 99 ? 19.273 -6.149 -36.767 1.00 67.62 99 ASN A CA 1
ATOM 786 C C . ASN A 1 99 ? 18.336 -7.349 -36.508 1.00 67.62 99 ASN A C 1
ATOM 788 O O . ASN A 1 99 ? 17.774 -7.948 -37.429 1.00 67.62 99 ASN A O 1
ATOM 792 N N . ARG A 1 100 ? 18.161 -7.739 -35.237 1.00 63.00 100 ARG A N 1
ATOM 793 C CA . ARG A 1 100 ? 17.246 -8.831 -34.878 1.00 63.00 100 ARG A CA 1
ATOM 794 C C . ARG A 1 100 ? 15.793 -8.392 -35.068 1.00 63.00 100 ARG A C 1
ATOM 796 O O . ARG A 1 100 ? 15.451 -7.229 -34.868 1.00 63.00 100 ARG A O 1
ATOM 803 N N . ALA A 1 101 ? 14.953 -9.354 -35.463 1.00 67.31 101 ALA A N 1
ATOM 804 C CA . ALA A 1 101 ? 13.575 -9.159 -35.914 1.00 67.31 101 ALA A CA 1
ATOM 805 C C . ALA A 1 101 ? 12.798 -8.089 -35.123 1.00 67.31 101 ALA A C 1
ATOM 807 O O . ALA A 1 101 ? 12.571 -8.231 -33.920 1.00 67.31 101 ALA A O 1
ATOM 808 N N . VAL A 1 102 ? 12.321 -7.066 -35.842 1.00 70.19 102 VAL A N 1
ATOM 809 C CA . VAL A 1 102 ? 11.527 -5.937 -35.319 1.00 70.19 102 VAL A CA 1
ATOM 810 C C . VAL A 1 102 ? 10.307 -6.411 -34.520 1.00 70.19 102 VAL A C 1
ATOM 812 O O . VAL A 1 102 ? 9.931 -5.799 -33.524 1.00 70.19 102 VAL A O 1
ATOM 815 N N . SER A 1 103 ? 9.737 -7.564 -34.881 1.00 71.62 103 SER A N 1
ATOM 816 C CA . SER A 1 103 ? 8.603 -8.175 -34.179 1.00 71.62 103 SER A CA 1
ATOM 817 C C . SER A 1 103 ? 8.886 -8.534 -32.715 1.00 71.62 103 SER A C 1
ATOM 819 O O . SER A 1 103 ? 7.962 -8.528 -31.905 1.00 71.62 103 SER A O 1
ATOM 821 N N . ARG A 1 104 ? 10.144 -8.813 -32.342 1.00 80.00 104 ARG A N 1
ATOM 822 C CA . ARG A 1 104 ? 10.521 -9.126 -30.951 1.00 80.00 104 ARG A CA 1
ATOM 823 C C . ARG A 1 104 ? 10.767 -7.882 -30.100 1.00 80.00 104 ARG A C 1
ATOM 825 O O . ARG A 1 104 ? 10.643 -7.958 -28.883 1.00 80.00 104 ARG A O 1
ATOM 832 N N . GLN A 1 105 ? 11.028 -6.732 -30.724 1.00 82.94 105 GLN A N 1
ATOM 833 C CA . GLN A 1 105 ? 11.354 -5.492 -30.013 1.00 82.94 105 GLN A CA 1
ATOM 834 C C . GLN A 1 105 ? 10.194 -5.018 -29.130 1.00 82.94 105 GLN A C 1
ATOM 836 O O . GLN A 1 105 ? 10.410 -4.607 -27.996 1.00 82.94 105 GLN A O 1
ATOM 841 N N . LYS A 1 106 ? 8.947 -5.142 -29.602 1.00 85.25 106 LYS A N 1
ATOM 842 C CA . LYS A 1 106 ? 7.770 -4.797 -28.792 1.00 85.25 106 LYS A CA 1
ATOM 843 C C . LYS A 1 106 ? 7.653 -5.684 -27.548 1.00 85.25 106 LYS A C 1
ATOM 845 O O . LYS A 1 106 ? 7.440 -5.173 -26.457 1.00 85.25 106 LYS A O 1
ATOM 850 N N . ILE A 1 107 ? 7.851 -6.993 -27.708 1.00 87.75 107 ILE A N 1
ATOM 851 C CA . ILE A 1 107 ? 7.769 -7.969 -26.610 1.00 87.75 107 ILE A CA 1
ATOM 852 C C . ILE A 1 107 ? 8.858 -7.701 -25.567 1.00 87.75 107 ILE A C 1
ATOM 854 O O . ILE A 1 107 ? 8.585 -7.704 -24.367 1.00 87.75 107 ILE A O 1
ATOM 858 N N . ASP A 1 108 ? 10.088 -7.453 -26.015 1.00 88.62 108 ASP A N 1
ATOM 859 C CA . ASP A 1 108 ? 11.202 -7.166 -25.113 1.00 88.62 108 ASP A CA 1
ATOM 860 C C . ASP A 1 108 ? 11.004 -5.821 -24.394 1.00 88.62 108 ASP A C 1
ATOM 862 O O . ASP A 1 108 ? 11.246 -5.734 -23.189 1.00 88.62 108 ASP A O 1
ATOM 866 N N . ARG A 1 109 ? 10.475 -4.802 -25.088 1.00 91.56 109 ARG A N 1
ATOM 867 C CA . ARG A 1 109 ? 10.072 -3.521 -24.488 1.00 91.56 109 ARG A CA 1
ATOM 868 C C . ARG A 1 109 ? 9.011 -3.721 -23.415 1.00 91.56 109 ARG A C 1
ATOM 870 O O . ARG A 1 109 ? 9.189 -3.233 -22.306 1.00 91.56 109 ARG A O 1
ATOM 877 N N . ASP A 1 110 ? 7.937 -4.448 -23.718 1.00 92.06 110 ASP A N 1
ATOM 878 C CA . ASP A 1 110 ? 6.841 -4.701 -22.774 1.00 92.06 110 ASP A CA 1
ATOM 879 C C . ASP A 1 110 ? 7.345 -5.465 -21.536 1.00 92.06 110 ASP A C 1
ATOM 881 O O . ASP A 1 110 ? 6.933 -5.185 -20.412 1.00 92.06 110 ASP A O 1
ATOM 885 N N . ARG A 1 111 ? 8.308 -6.380 -21.711 1.00 93.62 111 ARG A N 1
ATOM 886 C CA . ARG A 1 111 ? 8.966 -7.074 -20.596 1.00 93.62 111 ARG A CA 1
ATOM 887 C C . ARG A 1 111 ? 9.792 -6.128 -19.725 1.00 93.62 111 ARG A C 1
ATOM 889 O O . ARG A 1 111 ? 9.774 -6.279 -18.507 1.00 93.62 111 ARG A O 1
ATOM 896 N N . ILE A 1 112 ? 10.536 -5.197 -20.325 1.00 94.88 112 ILE A N 1
ATOM 897 C CA . ILE A 1 112 ? 11.288 -4.180 -19.576 1.00 94.88 112 ILE A CA 1
ATOM 898 C C . ILE A 1 112 ? 10.309 -3.277 -18.822 1.00 94.88 112 ILE A C 1
ATOM 900 O O . ILE A 1 112 ? 10.465 -3.121 -17.616 1.00 94.88 112 ILE A O 1
ATOM 904 N N . GLN A 1 113 ? 9.272 -2.772 -19.497 1.00 95.19 113 GLN A N 1
ATOM 905 C CA . GLN A 1 113 ? 8.241 -1.930 -18.888 1.00 95.19 113 GLN A CA 1
ATOM 906 C C . GLN A 1 113 ? 7.589 -2.615 -17.688 1.00 95.19 113 GLN A C 1
ATOM 908 O O . GLN A 1 113 ? 7.458 -2.008 -16.631 1.00 95.19 113 GLN A O 1
ATOM 913 N N . LYS A 1 114 ? 7.228 -3.896 -17.826 1.00 95.38 114 LYS A N 1
ATOM 914 C CA . LYS A 1 114 ? 6.659 -4.668 -16.723 1.00 95.38 114 LYS A CA 1
ATOM 915 C C . LYS A 1 114 ? 7.601 -4.713 -15.520 1.00 95.38 114 LYS A C 1
ATOM 917 O O . LYS A 1 114 ? 7.166 -4.443 -14.416 1.00 95.38 114 LYS A O 1
ATOM 922 N N . LYS A 1 115 ? 8.894 -4.987 -15.727 1.00 95.69 115 LYS A N 1
ATOM 923 C CA . LYS A 1 115 ? 9.870 -5.008 -14.623 1.00 95.69 115 LYS A CA 1
ATOM 924 C C . LYS A 1 115 ? 10.031 -3.647 -13.944 1.00 95.69 115 LYS A C 1
ATOM 926 O O . LYS A 1 115 ? 10.242 -3.607 -12.740 1.00 95.69 115 LYS A O 1
ATOM 931 N N . VAL A 1 116 ? 9.968 -2.557 -14.709 1.00 95.56 116 VAL A N 1
ATOM 932 C CA . VAL A 1 116 ? 10.008 -1.193 -14.159 1.00 95.56 116 VAL A CA 1
ATOM 933 C C . VAL A 1 116 ? 8.768 -0.928 -13.305 1.00 95.56 116 VAL A C 1
ATOM 935 O O . VAL A 1 116 ? 8.896 -0.437 -12.190 1.00 95.56 116 VAL A O 1
ATOM 938 N N . HIS A 1 117 ? 7.590 -1.320 -13.789 1.00 94.94 117 HIS A N 1
ATOM 939 C CA . HIS A 1 117 ? 6.338 -1.188 -13.049 1.00 94.94 117 HIS A CA 1
ATOM 940 C C . HIS A 1 117 ? 6.292 -2.066 -11.787 1.00 94.94 117 HIS A C 1
ATOM 942 O O . HIS A 1 117 ? 5.889 -1.596 -10.729 1.00 94.94 117 HIS A O 1
ATOM 948 N N . ASP A 1 118 ? 6.768 -3.311 -11.867 1.00 95.31 118 ASP A N 1
ATOM 949 C CA . ASP A 1 118 ? 6.871 -4.209 -10.711 1.00 95.31 118 ASP A CA 1
ATOM 950 C C . ASP A 1 118 ? 7.808 -3.609 -9.640 1.00 95.31 118 ASP A C 1
ATOM 952 O O . ASP A 1 118 ? 7.497 -3.641 -8.451 1.00 95.31 118 ASP A O 1
ATOM 956 N N . LEU A 1 119 ? 8.936 -3.011 -10.053 1.00 95.50 119 LEU A N 1
ATOM 957 C CA . LEU A 1 119 ? 9.853 -2.311 -9.148 1.00 95.50 119 LEU A CA 1
ATOM 958 C C . LEU A 1 119 ? 9.185 -1.098 -8.483 1.00 95.50 119 LEU A C 1
ATOM 960 O O . LEU A 1 119 ? 9.351 -0.889 -7.284 1.00 95.50 119 LEU A O 1
ATOM 964 N N . GLU A 1 120 ? 8.431 -0.309 -9.247 1.00 95.62 120 GLU A N 1
ATOM 965 C CA . GLU A 1 120 ? 7.666 0.826 -8.727 1.00 95.62 120 GLU A CA 1
ATOM 966 C C . GLU A 1 120 ? 6.678 0.387 -7.641 1.00 95.62 120 GLU A C 1
ATOM 968 O O . GLU A 1 120 ? 6.703 0.928 -6.536 1.00 95.62 120 GLU A O 1
ATOM 973 N N . ILE A 1 121 ? 5.872 -0.640 -7.922 1.00 95.88 121 ILE A N 1
ATOM 974 C CA . ILE A 1 121 ? 4.933 -1.215 -6.953 1.00 95.88 121 ILE A CA 1
ATOM 975 C C . ILE A 1 121 ? 5.673 -1.688 -5.700 1.00 95.88 121 ILE A C 1
ATOM 977 O O . ILE A 1 121 ? 5.264 -1.350 -4.594 1.00 95.88 121 ILE A O 1
ATOM 981 N N . ASN A 1 122 ? 6.781 -2.416 -5.845 1.00 94.94 122 ASN A N 1
ATOM 982 C CA . ASN A 1 122 ? 7.538 -2.935 -4.703 1.00 94.94 122 ASN A CA 1
ATOM 983 C C . ASN A 1 122 ? 8.071 -1.825 -3.785 1.00 94.94 122 ASN A C 1
ATOM 985 O O . ASN A 1 122 ? 8.037 -1.970 -2.561 1.00 94.94 122 ASN A O 1
ATOM 989 N N . ILE A 1 123 ? 8.536 -0.713 -4.361 1.00 94.62 123 ILE A N 1
ATOM 990 C CA . ILE A 1 123 ? 8.980 0.458 -3.593 1.00 94.62 123 ILE A CA 1
ATOM 991 C C . ILE A 1 123 ? 7.806 1.039 -2.799 1.00 94.62 123 ILE A C 1
ATOM 993 O O . ILE A 1 123 ? 7.928 1.250 -1.593 1.00 94.62 123 ILE A O 1
ATOM 997 N N . VAL A 1 124 ? 6.655 1.236 -3.447 1.00 95.38 124 VAL A N 1
ATOM 998 C CA . VAL A 1 124 ? 5.458 1.789 -2.797 1.00 95.38 124 VAL A CA 1
ATOM 999 C C . VAL A 1 124 ? 4.919 0.844 -1.715 1.00 95.38 124 VAL A C 1
ATOM 1001 O O . VAL A 1 124 ? 4.559 1.298 -0.629 1.00 95.38 124 VAL A O 1
ATOM 1004 N N . ILE A 1 125 ? 4.919 -0.473 -1.953 1.00 95.56 125 ILE A N 1
ATOM 1005 C CA . ILE A 1 125 ? 4.559 -1.486 -0.948 1.00 95.56 125 ILE A CA 1
ATOM 1006 C C . ILE A 1 125 ? 5.459 -1.354 0.280 1.00 95.56 125 ILE A C 1
ATOM 1008 O O . ILE A 1 125 ? 4.959 -1.351 1.405 1.00 95.56 125 ILE A O 1
ATOM 1012 N N . ALA A 1 126 ? 6.773 -1.228 0.086 1.00 94.38 126 ALA A N 1
ATOM 1013 C CA . ALA A 1 126 ? 7.717 -1.120 1.193 1.00 94.38 126 ALA A CA 1
ATOM 1014 C C . ALA A 1 126 ? 7.515 0.157 2.024 1.00 94.38 126 ALA A C 1
ATOM 1016 O O . ALA A 1 126 ? 7.696 0.123 3.243 1.00 94.38 126 ALA A O 1
ATOM 1017 N N . GLU A 1 127 ? 7.128 1.257 1.378 1.00 93.06 127 GLU A N 1
ATOM 1018 C CA . GLU A 1 127 ? 6.897 2.549 2.023 1.00 93.06 127 GLU A CA 1
ATOM 1019 C C . GLU A 1 127 ? 5.553 2.606 2.766 1.00 93.06 127 GLU A C 1
ATOM 1021 O O . GLU A 1 127 ? 5.516 2.980 3.939 1.00 93.06 127 GLU A O 1
ATOM 1026 N N . TYR A 1 128 ? 4.458 2.198 2.119 1.00 94.56 128 TYR A N 1
ATOM 1027 C CA . TYR A 1 128 ? 3.099 2.406 2.632 1.00 94.56 128 TYR A CA 1
ATOM 1028 C C . TYR A 1 128 ? 2.470 1.147 3.237 1.00 94.56 128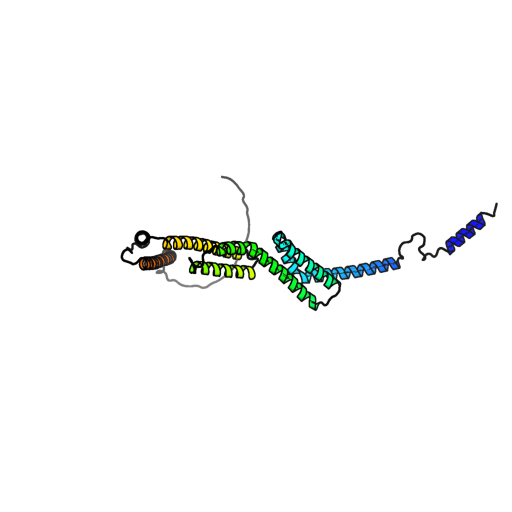 TYR A C 1
ATOM 1030 O O . TYR A 1 128 ? 1.858 1.214 4.302 1.00 94.56 128 TYR A O 1
ATOM 1038 N N . TYR A 1 129 ? 2.608 -0.009 2.586 1.00 96.06 129 TYR A N 1
ATOM 1039 C CA . TYR A 1 129 ? 1.867 -1.220 2.952 1.00 96.06 129 TYR A CA 1
ATOM 1040 C C . TYR A 1 129 ? 2.583 -2.051 4.023 1.00 96.06 129 TYR A C 1
ATOM 1042 O O . TYR A 1 129 ? 2.006 -2.370 5.063 1.00 96.06 129 TYR A O 1
ATOM 1050 N N . SER A 1 130 ? 3.864 -2.373 3.817 1.00 95.88 130 SER A N 1
ATOM 1051 C CA . SER A 1 130 ? 4.633 -3.251 4.708 1.00 95.88 130 SER A CA 1
ATOM 1052 C C . SER A 1 130 ? 4.682 -2.791 6.175 1.00 95.88 130 SER A C 1
ATOM 1054 O O . SER A 1 130 ? 4.639 -3.649 7.062 1.00 95.88 130 SER A O 1
ATOM 1056 N N . PRO A 1 131 ? 4.776 -1.485 6.503 1.00 96.44 131 PRO A N 1
ATOM 1057 C CA . PRO A 1 131 ? 4.717 -1.040 7.896 1.00 96.44 131 PRO A CA 1
ATOM 1058 C C . PRO A 1 131 ? 3.352 -1.296 8.550 1.00 96.44 131 PRO A C 1
ATOM 1060 O O . PRO A 1 131 ? 3.305 -1.662 9.725 1.00 96.44 131 PRO A O 1
ATOM 1063 N N . LEU A 1 132 ? 2.261 -1.130 7.798 1.00 96.56 132 LEU A N 1
ATOM 1064 C CA . LEU A 1 132 ? 0.892 -1.328 8.281 1.00 96.56 132 LEU A CA 1
ATOM 1065 C C . LEU A 1 132 ? 0.563 -2.813 8.426 1.00 96.56 132 LEU A C 1
ATOM 1067 O O . LEU A 1 132 ? -0.001 -3.220 9.438 1.00 96.56 132 LEU A O 1
ATOM 1071 N N . GLU A 1 133 ? 0.995 -3.641 7.477 1.00 97.06 133 GLU A N 1
ATOM 1072 C CA . GLU A 1 133 ? 0.854 -5.098 7.551 1.00 97.06 133 GLU A CA 1
ATOM 1073 C C . GLU A 1 133 ? 1.532 -5.671 8.807 1.00 97.06 133 GLU A C 1
ATOM 1075 O O . GLU A 1 133 ? 0.959 -6.502 9.516 1.00 97.06 133 GLU A O 1
ATOM 1080 N N . LYS A 1 134 ? 2.728 -5.174 9.151 1.00 96.31 134 LYS A N 1
ATOM 1081 C CA . LYS A 1 134 ? 3.426 -5.571 10.385 1.00 96.31 134 LYS A CA 1
ATOM 1082 C C . LYS A 1 134 ? 2.621 -5.253 11.644 1.00 96.31 134 LYS A C 1
ATOM 1084 O O . LYS A 1 134 ? 2.614 -6.073 12.558 1.00 96.31 134 LYS A O 1
ATOM 1089 N N . GLN A 1 135 ? 1.973 -4.089 11.703 1.00 95.50 135 GLN A N 1
ATOM 1090 C CA . GLN A 1 135 ? 1.120 -3.711 12.836 1.00 95.50 135 GLN A CA 1
ATOM 1091 C C . GLN A 1 135 ? -0.160 -4.554 12.861 1.00 95.50 135 GLN A C 1
ATOM 1093 O O . GLN A 1 135 ? -0.521 -5.109 13.893 1.00 95.50 135 GLN A O 1
ATOM 1098 N N . PHE A 1 136 ? -0.792 -4.764 11.707 1.00 95.81 136 PHE A N 1
ATOM 1099 C CA . PHE A 1 136 ? -1.960 -5.632 11.574 1.00 95.81 136 PHE A CA 1
ATOM 1100 C C . PHE A 1 136 ? -1.702 -7.061 12.076 1.00 95.81 136 PHE A C 1
ATOM 1102 O O . PHE A 1 136 ? -2.545 -7.642 12.759 1.00 95.81 136 PHE A O 1
ATOM 1109 N N . HIS A 1 137 ? -0.523 -7.627 11.807 1.00 95.00 137 HIS A N 1
ATOM 1110 C CA . HIS A 1 137 ? -0.155 -8.954 12.305 1.00 95.00 137 HIS A CA 1
ATOM 1111 C C . HIS A 1 137 ? -0.020 -9.047 13.832 1.00 95.00 137 HIS A C 1
ATOM 1113 O O . HIS A 1 137 ? -0.028 -10.156 14.367 1.00 95.00 137 HIS A O 1
ATOM 1119 N N . GLN A 1 138 ? 0.073 -7.920 14.542 1.00 94.81 138 GLN A N 1
ATOM 1120 C CA . GLN A 1 138 ? 0.071 -7.883 16.007 1.00 94.81 138 GLN A CA 1
ATOM 1121 C C . GLN A 1 138 ? -1.352 -7.943 16.588 1.00 94.81 138 GLN A C 1
ATOM 1123 O O . GLN A 1 138 ? -1.519 -8.259 17.768 1.00 94.81 138 GLN A O 1
ATOM 1128 N N . LEU A 1 139 ? -2.387 -7.700 15.776 1.00 94.06 139 LEU A N 1
ATOM 1129 C CA . LEU A 1 139 ? -3.779 -7.726 16.220 1.00 94.06 139 LEU A CA 1
ATOM 1130 C C . LEU A 1 139 ? -4.263 -9.151 16.518 1.00 94.06 139 LEU A C 1
ATOM 1132 O O . LEU A 1 139 ? -4.051 -10.102 15.760 1.00 94.06 139 LEU A O 1
ATOM 1136 N N . ASN A 1 140 ? -5.014 -9.301 17.611 1.00 92.94 140 ASN A N 1
ATOM 1137 C CA . ASN A 1 140 ? -5.555 -10.591 18.023 1.00 92.94 140 ASN A CA 1
ATOM 1138 C C . ASN A 1 140 ? -6.918 -10.877 17.372 1.00 92.94 140 ASN A C 1
ATOM 1140 O O . ASN A 1 140 ? -7.971 -10.537 17.916 1.00 92.94 140 ASN A O 1
ATOM 1144 N N . LYS A 1 141 ? -6.904 -11.605 16.249 1.00 94.44 141 LYS A N 1
ATOM 1145 C CA . LYS A 1 141 ? -8.113 -12.022 15.514 1.00 94.44 141 LYS A CA 1
ATOM 1146 C C . LYS A 1 141 ? -9.181 -12.708 16.377 1.00 94.44 141 LYS A C 1
ATOM 1148 O O . LYS A 1 141 ? -10.367 -12.579 16.089 1.00 94.44 141 LYS A O 1
ATOM 1153 N N . ARG A 1 142 ? -8.791 -13.474 17.404 1.00 94.25 142 ARG A N 1
ATOM 1154 C CA . ARG A 1 142 ? -9.756 -14.196 18.255 1.00 94.25 142 ARG A CA 1
ATOM 1155 C C . ARG A 1 142 ? -10.492 -13.260 19.206 1.00 94.25 142 ARG A C 1
ATOM 1157 O O . ARG A 1 142 ? -11.652 -13.513 19.506 1.00 94.25 142 ARG A O 1
ATOM 1164 N N . LEU A 1 143 ? -9.815 -12.215 19.674 1.00 94.69 143 LEU A N 1
ATOM 1165 C CA . LEU A 1 143 ? -10.371 -11.257 20.623 1.00 94.69 143 LEU A CA 1
ATOM 1166 C C . LEU A 1 143 ? -11.273 -10.229 19.929 1.00 94.69 143 LEU A C 1
ATOM 1168 O O . LEU A 1 143 ? -12.337 -9.904 20.441 1.00 94.69 143 LEU A O 1
ATOM 1172 N N . ILE A 1 144 ? -10.862 -9.756 18.751 1.00 95.00 144 ILE A N 1
ATOM 1173 C CA . ILE A 1 144 ? -11.516 -8.661 18.018 1.00 95.00 144 ILE A CA 1
ATOM 1174 C C . ILE A 1 144 ? -11.829 -9.040 16.559 1.00 95.00 144 ILE A C 1
ATOM 1176 O O . ILE A 1 144 ? -11.345 -8.392 15.632 1.00 95.00 144 ILE A O 1
ATOM 1180 N N . PRO A 1 145 ? -12.632 -10.090 16.303 1.00 96.25 145 PRO A N 1
ATOM 1181 C CA . PRO A 1 145 ? -12.820 -10.625 14.952 1.00 96.25 145 PRO A CA 1
ATOM 1182 C C . PRO A 1 145 ? -13.429 -9.620 13.965 1.00 96.25 145 PRO A C 1
ATOM 1184 O O . PRO A 1 145 ? -13.084 -9.652 12.787 1.00 96.25 145 PRO A O 1
ATOM 1187 N N . GLN A 1 146 ? -14.311 -8.728 14.429 1.00 95.38 146 GLN A N 1
ATOM 1188 C CA . GLN A 1 146 ? -14.945 -7.716 13.576 1.00 95.38 146 GLN A CA 1
ATOM 1189 C C . GLN A 1 146 ? -13.942 -6.634 13.166 1.00 95.38 146 GLN A C 1
ATOM 1191 O O . GLN A 1 146 ? -13.680 -6.474 11.978 1.00 95.38 146 GLN A O 1
ATOM 1196 N N . SER A 1 147 ? -13.299 -5.976 14.135 1.00 95.19 147 SER A N 1
ATOM 1197 C CA . SER A 1 147 ? -12.289 -4.944 13.865 1.00 95.19 147 SER A CA 1
ATOM 1198 C C . SER A 1 147 ? -11.100 -5.492 13.072 1.00 95.19 147 SER A C 1
ATOM 1200 O O . SER A 1 147 ? -10.594 -4.822 12.180 1.00 95.19 147 SER A O 1
ATOM 1202 N N . TYR A 1 148 ? -10.695 -6.741 13.332 1.00 96.69 148 TYR A N 1
ATOM 1203 C CA . TYR A 1 148 ? -9.666 -7.423 12.546 1.00 96.69 148 TYR A CA 1
ATOM 1204 C C . TYR A 1 148 ? -10.055 -7.539 11.065 1.00 96.69 148 TYR A C 1
ATOM 1206 O O . TYR A 1 148 ? -9.230 -7.291 10.189 1.00 96.69 148 TYR A O 1
ATOM 1214 N N . ASN A 1 149 ? -11.306 -7.907 10.768 1.00 96.75 149 ASN A N 1
ATOM 1215 C CA . ASN A 1 149 ? -11.780 -8.006 9.388 1.00 96.75 149 ASN A CA 1
ATOM 1216 C C . ASN A 1 149 ? -11.879 -6.634 8.709 1.00 96.75 149 ASN A C 1
ATOM 1218 O O . ASN A 1 149 ? -11.562 -6.547 7.526 1.00 96.75 149 ASN A O 1
ATOM 1222 N N . THR A 1 150 ? -12.264 -5.580 9.437 1.00 96.31 150 THR A N 1
ATOM 1223 C CA . THR A 1 150 ? -12.263 -4.205 8.911 1.00 96.31 150 THR A CA 1
ATOM 1224 C C . THR A 1 150 ? -10.864 -3.799 8.456 1.00 96.31 150 THR A C 1
ATOM 1226 O O . THR A 1 150 ? -10.686 -3.439 7.297 1.00 96.31 150 THR A O 1
ATOM 1229 N N . VAL A 1 151 ? -9.851 -3.969 9.316 1.00 96.62 151 VAL A N 1
ATOM 1230 C CA . VAL A 1 151 ? -8.458 -3.640 8.964 1.00 96.62 151 VAL A CA 1
ATOM 1231 C C . VAL A 1 151 ? -7.958 -4.494 7.793 1.00 96.62 151 VAL A C 1
ATOM 1233 O O . VAL A 1 151 ? -7.260 -3.992 6.916 1.00 96.62 151 VAL A O 1
ATOM 1236 N N . LEU A 1 152 ? -8.327 -5.781 7.738 1.00 96.69 152 LEU A N 1
ATOM 1237 C CA . LEU A 1 152 ? -7.965 -6.659 6.621 1.00 96.69 152 LEU A CA 1
ATOM 1238 C C . LEU A 1 152 ? -8.536 -6.153 5.287 1.00 96.69 152 LEU A C 1
ATOM 1240 O O . LEU A 1 152 ? -7.833 -6.166 4.278 1.00 96.69 152 LEU A O 1
ATOM 1244 N N . GLN A 1 153 ? -9.794 -5.711 5.275 1.00 96.19 153 GLN A N 1
ATOM 1245 C CA . GLN A 1 153 ? -10.415 -5.122 4.087 1.00 96.19 153 GLN A CA 1
ATOM 1246 C C . GLN A 1 153 ? -9.750 -3.796 3.710 1.00 96.19 153 GLN A C 1
ATOM 1248 O O . GLN A 1 153 ? -9.483 -3.576 2.531 1.00 96.19 153 GLN A O 1
ATOM 1253 N N . GLY A 1 154 ? -9.420 -2.957 4.695 1.00 95.31 154 GLY A N 1
ATOM 1254 C CA . GLY A 1 154 ? -8.655 -1.730 4.480 1.00 95.31 154 GLY A CA 1
ATOM 1255 C C . GLY A 1 154 ? -7.306 -2.010 3.811 1.00 95.31 154 GLY A C 1
ATOM 1256 O O . GLY A 1 154 ? -6.998 -1.429 2.773 1.00 95.31 154 GLY A O 1
ATOM 1257 N N . LEU A 1 155 ? -6.532 -2.977 4.317 1.00 96.38 155 LEU A N 1
ATOM 1258 C CA . LEU A 1 155 ? -5.261 -3.386 3.703 1.00 96.38 155 LEU A CA 1
ATOM 1259 C C . LEU A 1 155 ? -5.431 -3.861 2.253 1.00 96.38 155 LEU A C 1
ATOM 1261 O O . LEU A 1 155 ? -4.651 -3.466 1.392 1.00 96.38 155 LEU A O 1
ATOM 1265 N N . GLN A 1 156 ? -6.468 -4.649 1.957 1.00 95.88 156 GLN A N 1
ATOM 1266 C CA . GLN A 1 156 ? -6.770 -5.071 0.582 1.00 95.88 156 GLN A CA 1
ATOM 1267 C C . GLN A 1 156 ? -7.099 -3.885 -0.335 1.00 95.88 156 GLN A C 1
ATOM 1269 O O . GLN A 1 156 ? -6.718 -3.881 -1.504 1.00 95.88 156 GLN A O 1
ATOM 1274 N N . GLN A 1 157 ? -7.789 -2.866 0.182 1.00 94.44 157 GLN A N 1
ATOM 1275 C CA . GLN A 1 157 ? -8.061 -1.644 -0.572 1.00 94.44 157 GLN A CA 1
ATOM 1276 C C . GLN A 1 157 ? -6.778 -0.856 -0.848 1.00 94.44 157 GLN A C 1
ATOM 1278 O O . GLN A 1 157 ? -6.595 -0.399 -1.974 1.00 94.44 157 GLN A O 1
ATOM 1283 N N . LEU A 1 158 ? -5.867 -0.742 0.124 1.00 95.31 158 LEU A N 1
ATOM 1284 C CA . LEU A 1 158 ? -4.570 -0.094 -0.093 1.00 95.31 158 LEU A CA 1
ATOM 1285 C C . LEU A 1 158 ? -3.729 -0.832 -1.135 1.00 95.31 158 LEU A C 1
ATOM 1287 O O . LEU A 1 158 ? -3.183 -0.183 -2.020 1.00 95.31 158 LEU A O 1
ATOM 1291 N N . ASP A 1 159 ? -3.668 -2.162 -1.089 1.00 95.44 159 ASP A N 1
ATOM 1292 C CA . ASP A 1 159 ? -2.974 -2.954 -2.115 1.00 95.44 159 ASP A CA 1
ATOM 1293 C C . ASP A 1 159 ? -3.554 -2.700 -3.522 1.00 95.44 159 ASP A C 1
ATOM 1295 O O . ASP A 1 159 ? -2.827 -2.496 -4.497 1.00 95.44 159 ASP A O 1
ATOM 1299 N N . ASN A 1 160 ? -4.881 -2.583 -3.629 1.00 95.06 160 ASN A N 1
ATOM 1300 C CA . ASN A 1 160 ? -5.538 -2.222 -4.885 1.00 95.06 160 ASN A CA 1
ATOM 1301 C C . ASN A 1 160 ? -5.192 -0.794 -5.360 1.00 95.06 160 ASN A C 1
ATOM 1303 O O . ASN A 1 160 ? -4.991 -0.568 -6.555 1.00 95.06 160 ASN A O 1
ATOM 1307 N N . VAL A 1 161 ? -5.091 0.176 -4.444 1.00 95.44 161 VAL A N 1
ATOM 1308 C CA . VAL A 1 161 ? -4.656 1.547 -4.774 1.00 95.44 161 VAL A CA 1
ATOM 1309 C C . VAL A 1 161 ? -3.204 1.547 -5.256 1.00 95.44 161 VAL A C 1
ATOM 1311 O O . VAL A 1 161 ? -2.909 2.160 -6.280 1.00 95.44 161 VAL A O 1
ATOM 1314 N N . ILE A 1 162 ? -2.315 0.809 -4.586 1.00 95.69 162 ILE A N 1
ATOM 1315 C CA . ILE A 1 162 ? -0.899 0.693 -4.965 1.00 95.69 162 ILE A CA 1
ATOM 1316 C C . ILE A 1 162 ? -0.749 0.087 -6.362 1.00 95.69 162 ILE A C 1
ATOM 1318 O O . ILE A 1 162 ? 0.016 0.594 -7.179 1.00 95.69 162 ILE A O 1
ATOM 1322 N N . THR A 1 163 ? -1.486 -0.982 -6.654 1.00 93.56 163 THR A N 1
ATOM 1323 C CA . THR A 1 163 ? -1.401 -1.670 -7.950 1.00 93.56 163 THR A CA 1
ATOM 1324 C C . THR A 1 163 ? -2.033 -0.872 -9.091 1.00 93.56 163 THR A C 1
ATOM 1326 O O . THR A 1 163 ? -1.540 -0.928 -10.217 1.00 93.56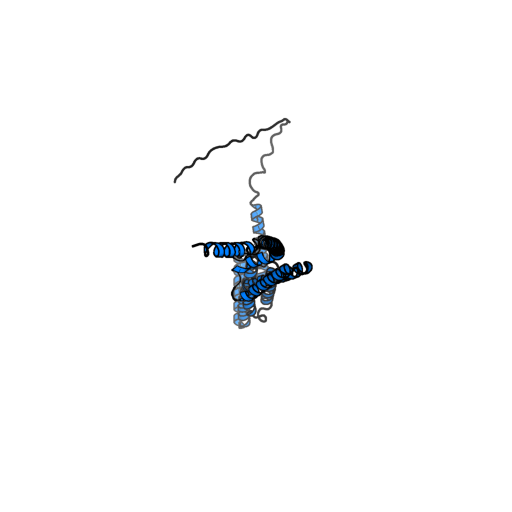 163 THR A O 1
ATOM 1329 N N . THR A 1 164 ? -3.089 -0.099 -8.823 1.00 93.06 164 THR A N 1
ATOM 1330 C CA . THR A 1 164 ? -3.796 0.681 -9.854 1.00 93.06 164 THR A CA 1
ATOM 1331 C C . THR A 1 164 ? -3.152 2.047 -10.108 1.00 93.06 164 THR A C 1
ATOM 1333 O O . THR A 1 164 ? -3.088 2.495 -11.253 1.00 93.06 164 THR A O 1
ATOM 1336 N N . ALA A 1 165 ? -2.679 2.720 -9.057 1.00 92.69 165 ALA A N 1
ATOM 1337 C CA . ALA A 1 165 ? -2.197 4.099 -9.110 1.00 92.69 165 ALA A CA 1
ATOM 1338 C C . ALA A 1 165 ? -0.977 4.334 -8.188 1.00 92.69 165 ALA A C 1
ATOM 1340 O O . ALA A 1 165 ? -1.040 5.152 -7.269 1.00 92.69 165 ALA A O 1
ATOM 1341 N N . PRO A 1 166 ? 0.186 3.704 -8.456 1.00 92.88 166 PRO A N 1
ATOM 1342 C CA . PRO A 1 166 ? 1.369 3.797 -7.587 1.00 92.88 166 PRO A CA 1
ATOM 1343 C C . PRO A 1 166 ? 2.013 5.197 -7.524 1.00 92.88 166 PRO A C 1
ATOM 1345 O O . PRO A 1 166 ? 2.905 5.437 -6.713 1.00 92.88 166 PRO A O 1
ATOM 1348 N N . ARG A 1 167 ? 1.591 6.132 -8.385 1.00 93.25 167 ARG A N 1
ATOM 1349 C CA . ARG A 1 167 ? 2.091 7.519 -8.422 1.00 93.25 167 ARG A CA 1
ATOM 1350 C C . ARG A 1 167 ? 1.175 8.526 -7.745 1.00 93.25 167 ARG A C 1
ATOM 1352 O O . ARG A 1 167 ? 1.596 9.665 -7.558 1.00 93.25 167 ARG A O 1
ATOM 1359 N N . ASP A 1 168 ? -0.053 8.141 -7.410 1.00 94.25 168 ASP A N 1
ATOM 1360 C CA . ASP A 1 168 ? -0.994 9.037 -6.748 1.00 94.25 168 ASP A CA 1
ATOM 1361 C C . ASP A 1 168 ? -0.672 9.101 -5.253 1.00 94.25 168 ASP A C 1
ATOM 1363 O O . ASP A 1 168 ? -1.182 8.338 -4.433 1.00 94.25 168 ASP A O 1
ATOM 1367 N N . THR A 1 169 ? 0.232 10.011 -4.896 1.00 91.31 169 THR A N 1
ATOM 1368 C CA . THR A 1 169 ? 0.699 10.153 -3.515 1.00 91.31 169 THR A CA 1
ATOM 1369 C C . THR A 1 169 ? -0.411 10.584 -2.566 1.00 91.31 169 THR A C 1
ATOM 1371 O O . THR A 1 169 ? -0.342 10.258 -1.382 1.00 91.31 169 THR A O 1
ATOM 1374 N N . THR A 1 170 ? -1.427 11.300 -3.055 1.00 94.56 170 THR A N 1
ATOM 1375 C CA . THR A 1 170 ? -2.570 11.719 -2.240 1.00 94.56 170 THR A CA 1
ATOM 1376 C C . THR A 1 170 ? -3.441 10.514 -1.917 1.00 94.56 170 THR A C 1
ATOM 1378 O O . THR A 1 170 ? -3.634 10.219 -0.740 1.00 94.56 170 THR A O 1
ATOM 1381 N N . ALA A 1 171 ? -3.851 9.742 -2.929 1.00 93.88 171 ALA A N 1
ATOM 1382 C CA . ALA A 1 171 ? -4.648 8.535 -2.717 1.00 93.88 171 ALA A CA 1
ATOM 1383 C C . ALA A 1 171 ? -3.928 7.506 -1.829 1.00 93.88 171 ALA A C 1
ATOM 1385 O O . ALA A 1 171 ? -4.538 6.926 -0.930 1.00 93.88 171 ALA A O 1
ATOM 1386 N N . LEU A 1 172 ? -2.619 7.313 -2.034 1.00 94.38 172 LEU A N 1
ATOM 1387 C CA . LEU A 1 172 ? -1.798 6.420 -1.209 1.00 94.38 172 LEU A CA 1
ATOM 1388 C C . LEU A 1 172 ? -1.729 6.880 0.250 1.00 94.38 172 LEU A C 1
ATOM 1390 O O . LEU A 1 172 ? -1.897 6.073 1.164 1.00 94.38 172 LEU A O 1
ATOM 1394 N N . THR A 1 173 ? -1.499 8.175 0.473 1.00 94.94 173 THR A N 1
ATOM 1395 C CA . THR A 1 173 ? -1.381 8.742 1.821 1.00 94.94 173 THR A CA 1
ATOM 1396 C C . THR A 1 173 ? -2.713 8.697 2.560 1.00 94.94 173 THR A C 1
ATOM 1398 O O . THR A 1 173 ? -2.745 8.312 3.729 1.00 94.94 173 THR A O 1
ATOM 1401 N N . ASP A 1 174 ? -3.814 9.032 1.891 1.00 95.00 174 ASP A N 1
ATOM 1402 C CA . ASP A 1 174 ? -5.152 9.001 2.482 1.00 95.00 174 ASP A CA 1
ATOM 1403 C C . ASP A 1 174 ? -5.561 7.572 2.854 1.00 95.00 174 ASP A C 1
ATOM 1405 O O . ASP A 1 174 ? -5.968 7.326 3.994 1.00 95.00 174 ASP A O 1
ATOM 1409 N N . ALA A 1 175 ? -5.357 6.608 1.948 1.00 94.94 175 ALA A N 1
ATOM 1410 C CA . ALA A 1 175 ? -5.629 5.197 2.212 1.00 94.94 175 ALA A CA 1
ATOM 1411 C C . ALA A 1 175 ? -4.765 4.648 3.362 1.00 94.94 175 ALA A C 1
ATOM 1413 O O . ALA A 1 175 ? -5.279 4.006 4.281 1.00 94.94 175 ALA A O 1
ATOM 1414 N N . ALA A 1 176 ? -3.461 4.943 3.370 1.00 95.81 176 ALA A N 1
ATOM 1415 C CA . ALA A 1 176 ? -2.559 4.506 4.435 1.00 95.81 176 ALA A CA 1
ATOM 1416 C C . ALA A 1 176 ? -2.916 5.126 5.797 1.00 95.81 176 ALA A C 1
ATOM 1418 O O . ALA A 1 176 ? -2.899 4.437 6.821 1.00 95.81 176 ALA A O 1
ATOM 1419 N N . ASN A 1 177 ? -3.281 6.411 5.828 1.00 96.00 177 ASN A N 1
ATOM 1420 C CA . ASN A 1 177 ? -3.713 7.093 7.048 1.00 96.00 177 ASN A CA 1
ATOM 1421 C C . ASN A 1 177 ? -5.022 6.523 7.593 1.00 96.00 177 ASN A C 1
ATOM 1423 O O . ASN A 1 177 ? -5.165 6.379 8.809 1.00 96.00 177 ASN A O 1
ATOM 1427 N N . GLN A 1 178 ? -5.964 6.191 6.712 1.00 95.81 178 GLN A N 1
ATOM 1428 C CA . GLN A 1 178 ? -7.222 5.569 7.102 1.00 95.81 178 GLN A CA 1
ATOM 1429 C C . GLN A 1 178 ? -6.978 4.210 7.772 1.00 95.81 178 GLN A C 1
ATOM 1431 O O . GLN A 1 178 ? -7.424 3.988 8.896 1.00 95.81 178 GLN A O 1
ATOM 1436 N N . ILE A 1 179 ? -6.170 3.346 7.157 1.00 96.25 179 ILE A N 1
ATOM 1437 C CA . ILE A 1 179 ? -5.841 2.025 7.716 1.00 96.25 179 ILE A CA 1
ATOM 1438 C C . ILE A 1 179 ? -5.073 2.154 9.027 1.00 96.25 179 ILE A C 1
ATOM 1440 O O . ILE A 1 179 ? -5.325 1.411 9.973 1.00 96.25 179 ILE A O 1
ATOM 1444 N N . LYS A 1 180 ? -4.160 3.123 9.130 1.00 96.81 180 LYS A N 1
ATOM 1445 C CA . LYS A 1 180 ? -3.453 3.400 10.383 1.00 96.81 180 LYS A CA 1
ATOM 1446 C C . LYS A 1 180 ? -4.426 3.735 11.518 1.00 96.81 180 LYS A C 1
ATOM 1448 O O . LYS A 1 180 ? -4.256 3.224 12.623 1.00 96.81 180 LYS A O 1
ATOM 1453 N N . LYS A 1 181 ? -5.454 4.551 11.257 1.00 96.19 181 LYS A N 1
ATOM 1454 C CA . LYS A 1 181 ? -6.509 4.845 12.243 1.00 96.19 181 LYS A CA 1
ATOM 1455 C C . LYS A 1 181 ? -7.312 3.596 12.600 1.00 96.19 181 LYS A C 1
ATOM 1457 O O . LYS A 1 181 ? -7.622 3.391 13.769 1.00 96.19 181 LYS A O 1
ATOM 1462 N N . GLU A 1 182 ? -7.630 2.754 11.622 1.00 96.06 182 GLU A N 1
ATOM 1463 C CA . GLU A 1 182 ? -8.360 1.502 11.853 1.00 96.06 182 GLU A CA 1
ATOM 1464 C C . GLU A 1 182 ? -7.5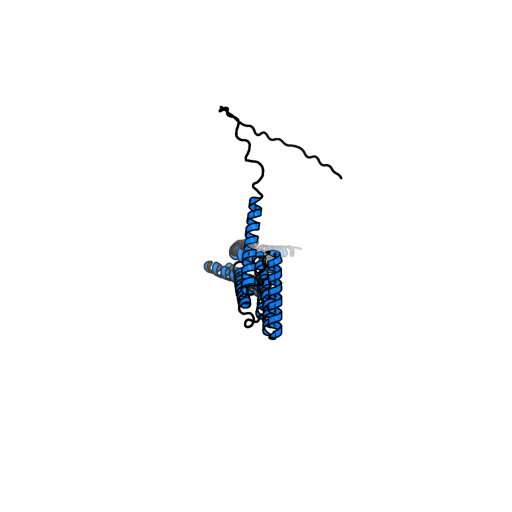53 0.507 12.695 1.00 96.06 182 GLU A C 1
ATOM 1466 O O . GLU A 1 182 ? -8.109 -0.106 13.603 1.00 96.06 182 GLU A O 1
ATOM 1471 N N . ILE A 1 183 ? -6.241 0.395 12.460 1.00 97.25 183 ILE A N 1
ATOM 1472 C CA . ILE A 1 183 ? -5.325 -0.400 13.291 1.00 97.25 183 ILE A CA 1
ATOM 1473 C C . ILE A 1 183 ? -5.336 0.120 14.730 1.00 97.25 183 ILE A C 1
ATOM 1475 O O . ILE A 1 183 ? -5.575 -0.656 15.651 1.00 97.25 183 ILE A O 1
ATOM 1479 N N . GLN A 1 184 ? -5.153 1.429 14.929 1.00 96.69 184 GLN A N 1
ATOM 1480 C CA . GLN A 1 184 ? -5.183 2.042 16.263 1.00 96.69 184 GLN A CA 1
ATOM 1481 C C . GLN A 1 18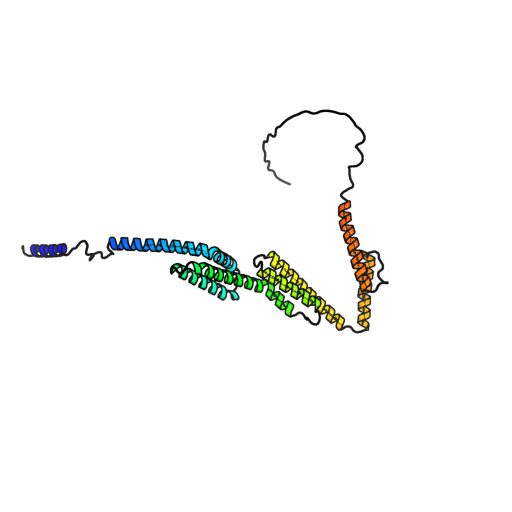4 ? -6.528 1.816 16.965 1.00 96.69 184 GLN A C 1
ATOM 1483 O O . GLN A 1 184 ? -6.580 1.452 18.138 1.00 96.69 184 GLN A O 1
ATOM 1488 N N . SER A 1 185 ? -7.634 1.974 16.238 1.00 95.50 185 SER A N 1
ATOM 1489 C CA . SER A 1 185 ? -8.968 1.682 16.756 1.00 95.50 185 SER A CA 1
ATOM 1490 C C . SER A 1 185 ? -9.102 0.212 17.161 1.00 95.50 185 SER A C 1
ATOM 1492 O O . SER A 1 185 ? -9.604 -0.082 18.243 1.00 95.50 185 SER A O 1
ATOM 1494 N N . ALA A 1 186 ? -8.597 -0.720 16.350 1.00 96.62 186 ALA A N 1
ATOM 1495 C CA . ALA A 1 186 ? -8.602 -2.140 16.671 1.00 96.62 186 ALA A CA 1
ATOM 1496 C C . ALA A 1 186 ? -7.763 -2.461 17.923 1.00 96.62 186 ALA A C 1
ATOM 1498 O O . ALA A 1 186 ? -8.197 -3.263 18.748 1.00 96.62 186 ALA A O 1
ATOM 1499 N N . GLU A 1 187 ? -6.608 -1.820 18.115 1.00 95.44 187 GLU A N 1
ATOM 1500 C CA . GLU A 1 187 ? -5.789 -1.958 19.331 1.00 95.44 187 GLU A CA 1
ATOM 1501 C C . GLU A 1 187 ? -6.528 -1.477 20.589 1.00 95.44 187 GLU A C 1
ATOM 1503 O O . GLU A 1 187 ? -6.511 -2.151 21.627 1.00 95.44 187 GLU A O 1
ATOM 1508 N N . HIS A 1 188 ? -7.229 -0.345 20.498 1.00 95.38 188 HIS A N 1
ATOM 1509 C CA . HIS A 1 188 ? -8.059 0.162 21.592 1.00 95.38 188 HIS A CA 1
ATOM 1510 C C . HIS A 1 188 ? -9.223 -0.783 21.896 1.00 95.38 188 HIS A C 1
ATOM 1512 O O . HIS A 1 188 ? -9.380 -1.204 23.038 1.00 95.38 188 HIS A O 1
ATOM 1518 N N . ILE A 1 189 ? -9.945 -1.244 20.871 1.00 95.31 189 ILE A N 1
ATOM 1519 C CA . ILE A 1 189 ? -11.027 -2.223 21.042 1.00 95.31 189 ILE A CA 1
ATOM 1520 C C . ILE A 1 189 ? -10.493 -3.523 21.658 1.00 95.31 189 ILE A C 1
ATOM 1522 O O . ILE A 1 189 ? -11.150 -4.116 22.508 1.00 95.31 189 ILE A O 1
ATOM 1526 N N . ALA A 1 190 ? -9.298 -3.983 21.279 1.00 94.94 190 ALA A N 1
ATOM 1527 C CA . ALA A 1 190 ? -8.689 -5.163 21.892 1.00 94.94 190 ALA A CA 1
ATOM 1528 C C . ALA A 1 190 ? -8.417 -4.949 23.386 1.00 94.94 190 ALA A C 1
ATOM 1530 O O . ALA A 1 190 ? -8.661 -5.850 24.190 1.00 94.94 190 ALA A O 1
ATOM 1531 N N . THR A 1 191 ? -7.956 -3.756 23.756 1.00 94.69 191 THR A N 1
ATOM 1532 C CA . THR A 1 191 ? -7.757 -3.368 25.156 1.00 94.69 191 THR A CA 1
ATOM 1533 C C . THR A 1 191 ? -9.082 -3.384 25.917 1.00 94.69 191 THR A C 1
ATOM 1535 O O . THR A 1 191 ? -9.167 -4.022 26.968 1.00 94.69 191 THR A O 1
ATOM 1538 N N . ASP A 1 192 ? -10.129 -2.790 25.347 1.00 93.19 192 ASP A N 1
ATOM 1539 C CA . ASP A 1 192 ? -11.456 -2.697 25.961 1.00 93.19 192 ASP A CA 1
ATOM 1540 C C . ASP A 1 192 ? -12.118 -4.072 26.108 1.00 93.19 192 ASP A C 1
ATOM 1542 O O . ASP A 1 192 ? -12.618 -4.419 27.177 1.00 93.19 192 ASP A O 1
ATOM 1546 N N . VAL A 1 193 ? -12.070 -4.912 25.068 1.00 93.25 193 VAL A N 1
ATOM 1547 C CA . VAL A 1 193 ? -12.619 -6.277 25.114 1.00 93.25 193 VAL A CA 1
ATOM 1548 C C . VAL A 1 193 ? -11.859 -7.129 26.129 1.00 93.25 193 VAL A C 1
ATOM 1550 O O . VAL A 1 193 ? -12.473 -7.897 26.873 1.00 93.25 193 VAL A O 1
ATOM 1553 N N . ASN A 1 194 ? -10.530 -7.003 26.197 1.00 93.12 194 ASN A N 1
ATOM 1554 C CA . ASN A 1 194 ? -9.743 -7.708 27.204 1.00 93.12 194 ASN A CA 1
ATOM 1555 C C . ASN A 1 194 ? -10.095 -7.242 28.622 1.00 93.12 194 ASN A C 1
ATOM 1557 O O . ASN A 1 194 ? -10.261 -8.071 29.513 1.00 93.12 194 ASN A O 1
ATOM 1561 N N . TRP A 1 195 ? -10.236 -5.934 28.833 1.00 92.12 195 TRP A N 1
ATOM 1562 C CA . TRP A 1 195 ? -10.681 -5.380 30.107 1.00 92.12 195 TRP A CA 1
ATOM 1563 C C . TRP A 1 195 ? -12.050 -5.940 30.504 1.00 92.12 195 TRP A C 1
ATOM 1565 O O . TRP A 1 195 ? -12.155 -6.524 31.579 1.00 92.12 195 TRP A O 1
ATOM 1575 N N . ILE A 1 196 ? -13.045 -5.893 29.608 1.00 90.19 196 ILE A N 1
ATOM 1576 C CA . ILE A 1 196 ? -14.400 -6.422 29.842 1.00 90.19 196 ILE A CA 1
ATOM 1577 C C . ILE A 1 196 ? -14.375 -7.910 30.215 1.00 90.19 196 ILE A C 1
ATOM 1579 O O . ILE A 1 196 ? -15.060 -8.335 31.150 1.00 90.19 196 ILE A O 1
ATOM 1583 N N . ASN A 1 197 ? -13.578 -8.713 29.507 1.00 90.06 197 ASN A N 1
ATOM 1584 C CA . ASN A 1 197 ? -13.480 -10.152 29.756 1.00 90.06 197 ASN A CA 1
ATOM 1585 C C . ASN A 1 197 ? -12.895 -10.484 31.137 1.00 90.06 197 ASN A C 1
ATOM 1587 O O . ASN A 1 197 ? -13.232 -11.528 31.697 1.00 90.06 197 ASN A O 1
ATOM 1591 N N . ASN A 1 198 ? -12.063 -9.599 31.691 1.00 91.75 198 ASN A N 1
ATOM 1592 C CA . ASN A 1 198 ? -11.407 -9.779 32.986 1.00 91.75 198 ASN A CA 1
ATOM 1593 C C . ASN A 1 198 ? -12.205 -9.198 34.170 1.00 91.75 198 ASN A C 1
ATOM 1595 O O . ASN A 1 198 ? -11.725 -9.253 35.298 1.00 91.75 198 ASN A O 1
ATOM 1599 N N . LEU A 1 199 ? -13.409 -8.657 33.943 1.00 91.19 199 LEU A N 1
ATOM 1600 C CA . LEU A 1 199 ? -14.233 -8.078 35.007 1.00 91.19 199 LEU A CA 1
ATOM 1601 C C . LEU A 1 199 ? -14.903 -9.133 35.889 1.00 91.19 199 LEU A C 1
ATOM 1603 O O . LEU A 1 199 ? -15.610 -10.032 35.399 1.00 91.19 199 LEU A O 1
ATOM 1607 N N . ASP A 1 200 ? -14.814 -8.906 37.197 1.00 91.00 200 ASP A N 1
ATOM 1608 C CA . ASP A 1 200 ? -15.590 -9.619 38.206 1.00 91.00 200 ASP A CA 1
ATOM 1609 C C . ASP A 1 200 ? -17.069 -9.208 38.187 1.00 91.00 200 ASP A C 1
ATOM 1611 O O . ASP A 1 200 ? -17.442 -8.134 37.713 1.00 91.00 200 ASP A O 1
ATOM 1615 N N . LYS A 1 201 ? -17.945 -10.055 38.745 1.00 85.69 201 LYS A N 1
ATOM 1616 C CA . LYS A 1 201 ? -19.405 -9.831 38.731 1.00 85.69 201 LYS A CA 1
ATOM 1617 C C . LYS A 1 201 ? -19.818 -8.457 39.274 1.00 85.69 201 LYS A C 1
ATOM 1619 O O . LYS A 1 201 ? -20.648 -7.808 38.648 1.00 85.69 201 LYS A O 1
ATOM 1624 N N . ASN A 1 202 ? -19.224 -8.013 40.382 1.00 84.62 202 ASN A N 1
ATOM 1625 C CA . ASN A 1 202 ? -19.561 -6.726 41.004 1.00 84.62 202 ASN A CA 1
ATOM 1626 C C . ASN A 1 202 ? -19.078 -5.537 40.156 1.00 84.62 202 ASN A C 1
ATOM 1628 O O . ASN A 1 202 ? -19.779 -4.541 40.030 1.00 84.62 202 ASN A O 1
ATOM 1632 N N . GLN A 1 203 ? -17.913 -5.668 39.516 1.00 89.50 203 GLN A N 1
ATOM 1633 C CA . GLN A 1 203 ? -17.350 -4.626 38.653 1.00 89.50 203 GLN A CA 1
ATOM 1634 C C . GLN A 1 203 ? -18.168 -4.455 37.366 1.00 89.50 203 GLN A C 1
ATOM 1636 O O . GLN A 1 203 ? -18.285 -3.351 36.844 1.00 89.50 203 GLN A O 1
ATOM 1641 N N . ARG A 1 204 ? -18.778 -5.535 36.856 1.00 89.50 204 ARG A N 1
ATOM 1642 C CA . ARG A 1 204 ? -19.644 -5.466 35.666 1.00 89.50 204 ARG A CA 1
ATOM 1643 C C . ARG A 1 204 ? -20.853 -4.564 35.884 1.00 89.50 204 ARG A C 1
ATOM 1645 O O . ARG A 1 204 ? -21.176 -3.782 34.997 1.00 89.50 204 ARG A O 1
ATOM 1652 N N . GLU A 1 205 ? -21.520 -4.679 37.031 1.00 87.94 205 GLU A N 1
ATOM 1653 C CA . GLU A 1 205 ? -22.668 -3.825 37.353 1.00 87.94 205 GLU A CA 1
ATOM 1654 C C . GLU A 1 205 ? -22.240 -2.363 37.498 1.00 87.94 205 GLU A C 1
ATOM 1656 O O . GLU A 1 205 ? -22.856 -1.491 36.891 1.00 87.94 205 GLU A O 1
ATOM 1661 N N . GLU A 1 206 ? -21.139 -2.103 38.207 1.00 90.25 206 GLU A N 1
ATOM 1662 C CA . GLU A 1 206 ? -20.579 -0.757 38.371 1.00 90.25 206 GLU A CA 1
ATOM 1663 C C . GLU A 1 206 ? -20.284 -0.086 37.020 1.00 90.25 206 GLU A C 1
ATOM 1665 O O . GLU A 1 206 ? -20.661 1.062 36.789 1.00 90.25 206 GLU A O 1
ATOM 1670 N N . ILE A 1 207 ? -19.687 -0.824 36.086 1.00 89.12 207 ILE A N 1
ATOM 1671 C CA . ILE A 1 207 ? -19.369 -0.322 34.746 1.00 89.12 207 ILE A CA 1
ATOM 1672 C C . ILE A 1 207 ? -20.633 -0.058 33.925 1.00 89.12 207 ILE A C 1
ATOM 1674 O O . ILE A 1 207 ? -20.732 0.969 33.252 1.00 89.12 207 ILE A O 1
ATOM 1678 N N . VAL A 1 208 ? -21.622 -0.952 33.990 1.00 89.94 208 VAL A N 1
ATOM 1679 C CA . VAL A 1 208 ? -22.908 -0.737 33.312 1.00 89.94 208 VAL A CA 1
ATOM 1680 C C . VAL A 1 208 ? -23.605 0.504 33.868 1.00 89.94 208 VAL A C 1
ATOM 1682 O O . VAL A 1 208 ? -24.107 1.309 33.085 1.00 89.94 208 VAL A O 1
ATOM 1685 N N . LEU A 1 209 ? -23.611 0.693 35.189 1.00 90.12 209 LEU A N 1
ATOM 1686 C CA . LEU A 1 209 ? -24.172 1.886 35.824 1.00 90.12 209 LEU A CA 1
ATOM 1687 C C . LEU A 1 209 ? -23.426 3.152 35.395 1.00 90.12 209 LEU A C 1
ATOM 1689 O O . LEU A 1 209 ? -24.070 4.144 35.069 1.00 90.12 209 LEU A O 1
ATOM 1693 N N . HIS A 1 210 ? -22.094 3.108 35.322 1.00 90.88 210 HIS A N 1
ATOM 1694 C CA . HIS A 1 210 ? -21.283 4.240 34.878 1.00 90.88 210 HIS A CA 1
ATOM 1695 C C . HIS A 1 210 ? -21.624 4.675 33.444 1.00 90.88 210 HIS A C 1
ATOM 1697 O O . HIS A 1 210 ? -21.908 5.852 33.201 1.00 90.88 210 HIS A O 1
ATOM 1703 N N . TYR A 1 211 ? -21.652 3.737 32.491 1.00 90.88 211 TYR A N 1
ATOM 1704 C CA . TYR A 1 211 ? -21.962 4.067 31.097 1.00 90.88 211 TYR A CA 1
ATOM 1705 C C . TYR A 1 211 ? -23.420 4.489 30.896 1.00 90.88 211 TYR A C 1
ATOM 1707 O O . TYR A 1 211 ? -23.680 5.391 30.099 1.00 90.88 211 TYR A O 1
ATOM 1715 N N . ARG A 1 212 ? -24.366 3.897 31.639 1.00 92.56 212 ARG A N 1
ATOM 1716 C CA . ARG A 1 212 ? -25.771 4.333 31.639 1.00 92.56 212 ARG A CA 1
ATOM 1717 C C . ARG A 1 212 ? -25.924 5.749 32.174 1.00 92.56 212 ARG A C 1
ATOM 1719 O O . ARG A 1 212 ? -26.464 6.588 31.468 1.00 92.56 212 ARG A O 1
ATOM 1726 N N . ALA A 1 213 ? -25.376 6.043 33.353 1.00 90.38 213 ALA A N 1
ATOM 1727 C CA . ALA A 1 213 ? -25.440 7.379 33.944 1.00 90.38 213 ALA A CA 1
ATOM 1728 C C . ALA A 1 213 ? -24.799 8.440 33.032 1.00 90.38 213 ALA A C 1
ATOM 1730 O O . ALA A 1 213 ? -25.310 9.551 32.904 1.00 90.38 213 ALA A O 1
ATOM 1731 N N . THR A 1 214 ? -23.705 8.085 32.351 1.00 90.88 214 THR A N 1
ATOM 1732 C CA . THR A 1 214 ? -23.064 8.966 31.365 1.00 90.88 214 THR A CA 1
ATOM 1733 C C . THR A 1 214 ? -24.008 9.279 30.208 1.00 90.88 214 THR A C 1
ATOM 1735 O O . THR A 1 214 ? -24.187 10.442 29.855 1.00 90.88 214 THR A O 1
ATOM 1738 N N . LEU A 1 215 ? -24.643 8.259 29.630 1.00 91.06 215 LEU A N 1
ATOM 1739 C CA . LEU A 1 215 ? -25.545 8.430 28.495 1.00 91.06 215 LEU A CA 1
ATOM 1740 C C . LEU A 1 215 ? -26.860 9.124 28.878 1.00 91.06 215 LEU A C 1
ATOM 1742 O O . LEU A 1 215 ? -27.371 9.930 28.109 1.00 91.06 215 LEU A O 1
ATOM 1746 N N . GLU A 1 216 ? -27.372 8.872 30.080 1.00 89.56 216 GLU A N 1
ATOM 1747 C CA . GLU A 1 216 ? -28.510 9.584 30.670 1.00 89.56 216 GLU A CA 1
ATOM 1748 C C . GLU A 1 216 ? -28.193 11.075 30.844 1.00 89.56 216 GLU A C 1
ATOM 1750 O O . GLU A 1 216 ? -28.976 11.930 30.432 1.00 89.56 216 GLU A O 1
ATOM 1755 N N . GLY A 1 217 ? -27.005 11.400 31.365 1.00 89.62 217 GLY A N 1
ATOM 1756 C CA . GLY A 1 217 ? -26.529 12.779 31.471 1.00 89.62 217 GLY A CA 1
ATOM 1757 C C . GLY A 1 217 ? -26.371 13.462 30.110 1.00 89.62 217 GLY A C 1
ATOM 1758 O O . GLY A 1 217 ? -26.725 14.633 29.966 1.00 89.62 217 GLY A O 1
ATOM 1759 N N . LEU A 1 218 ? -25.882 12.739 29.097 1.00 89.19 218 LEU A N 1
ATOM 1760 C CA . LEU A 1 218 ? -25.798 13.245 27.724 1.00 89.19 218 LEU A CA 1
ATOM 1761 C C . LEU A 1 218 ? -27.187 13.463 27.112 1.00 89.19 218 LEU A C 1
ATOM 1763 O O . LEU A 1 218 ? -27.416 14.512 26.516 1.00 89.19 218 LEU A O 1
ATOM 1767 N N . GLY A 1 219 ? -28.118 12.525 27.291 1.00 88.69 219 GLY A N 1
ATOM 1768 C CA . GLY A 1 219 ? -29.502 12.652 26.828 1.00 88.69 219 GLY A CA 1
ATOM 1769 C C . GLY A 1 219 ? -30.203 13.866 27.433 1.00 88.69 219 GLY A C 1
ATOM 1770 O O . GLY A 1 219 ? -30.785 14.667 26.707 1.00 88.69 219 GLY A O 1
ATOM 1771 N N . LEU A 1 220 ? -30.056 14.083 28.741 1.00 89.44 220 LEU A N 1
ATOM 1772 C CA . LEU A 1 220 ? -30.609 15.266 29.401 1.00 89.44 220 LEU A CA 1
ATOM 1773 C C . LEU A 1 220 ? -29.962 16.561 28.901 1.00 89.44 220 LEU A C 1
ATOM 1775 O O . LEU A 1 220 ? -30.661 17.544 28.687 1.00 89.44 220 LEU A O 1
ATOM 1779 N N . LYS A 1 221 ? -28.639 16.574 28.704 1.00 89.50 221 LYS A N 1
ATOM 1780 C CA . LYS A 1 221 ? -27.904 17.789 28.329 1.00 89.50 221 LYS A CA 1
ATOM 1781 C C . LYS A 1 221 ? -28.095 18.197 26.867 1.00 89.50 221 LYS A C 1
ATOM 1783 O O . LYS A 1 221 ? -28.153 19.389 26.589 1.00 89.50 221 LYS A O 1
ATOM 1788 N N . PHE A 1 222 ? -28.121 17.234 25.949 1.00 86.88 222 PHE A N 1
ATOM 1789 C CA . PHE A 1 222 ? -28.169 17.499 24.507 1.00 86.88 222 PHE A CA 1
ATOM 1790 C C . PHE A 1 222 ? -29.575 17.353 23.922 1.00 86.88 222 PHE A C 1
ATOM 1792 O O . PHE A 1 222 ? -29.929 18.091 23.011 1.00 86.88 222 PHE A O 1
ATOM 1799 N N . LEU A 1 223 ? -30.395 16.445 24.458 1.00 87.06 223 LEU A N 1
ATOM 1800 C CA . LEU A 1 223 ? -31.725 16.144 23.918 1.00 87.06 223 LEU A CA 1
ATOM 1801 C C . LEU A 1 223 ? -32.869 16.631 24.821 1.00 87.06 223 LEU A C 1
ATOM 1803 O O . LEU A 1 223 ? -34.030 16.480 24.454 1.00 87.06 223 LEU A O 1
ATOM 1807 N N . ASN A 1 224 ? -32.572 17.184 26.008 1.00 87.19 224 ASN A N 1
ATOM 1808 C CA . ASN A 1 224 ? -33.561 17.497 27.051 1.00 87.19 224 ASN A CA 1
ATOM 1809 C C . ASN A 1 224 ? -34.482 16.309 27.391 1.00 87.19 224 ASN A C 1
ATOM 1811 O O . ASN A 1 224 ? -35.627 16.491 27.808 1.00 87.19 224 ASN A O 1
ATOM 1815 N N . GLN A 1 225 ? -33.982 15.082 27.219 1.00 86.25 225 GLN A N 1
ATOM 1816 C CA . GLN A 1 225 ? -34.751 13.858 27.397 1.00 86.25 225 GLN A CA 1
ATOM 1817 C C . GLN A 1 225 ? -34.119 12.975 28.469 1.00 86.25 225 GLN A C 1
ATOM 1819 O O . GLN A 1 225 ? -32.923 12.686 28.436 1.00 86.25 225 GLN A O 1
ATOM 1824 N N . ASP A 1 226 ? -34.942 12.508 29.405 1.00 88.38 226 ASP A N 1
ATOM 1825 C CA . ASP A 1 226 ? -34.536 11.483 30.359 1.00 88.38 226 ASP A CA 1
ATOM 1826 C C . ASP A 1 226 ? -34.583 10.100 29.691 1.00 88.38 226 ASP A C 1
ATOM 1828 O O . ASP A 1 226 ? -35.638 9.640 29.248 1.00 88.38 226 ASP A O 1
ATOM 1832 N N . LEU A 1 227 ? -33.424 9.444 29.616 1.00 87.69 227 LEU A N 1
ATOM 1833 C CA . LEU A 1 227 ? -33.258 8.114 29.028 1.00 87.69 227 LEU A CA 1
ATOM 1834 C C . LEU A 1 227 ? -33.162 7.004 30.095 1.00 87.69 227 LEU A C 1
ATOM 1836 O O . LEU A 1 227 ? -32.985 5.832 29.755 1.00 87.69 227 LEU A O 1
ATOM 1840 N N . SER A 1 228 ? -33.275 7.331 31.386 1.00 86.38 228 SER A N 1
ATOM 1841 C CA . SER A 1 228 ? -32.981 6.418 32.504 1.00 86.38 228 SER A CA 1
ATOM 1842 C C . SER A 1 228 ? -33.847 5.158 32.539 1.00 86.38 228 SER A C 1
ATOM 1844 O O . SER A 1 228 ? -33.387 4.080 32.927 1.00 86.38 228 SER A O 1
ATOM 1846 N N . ASN A 1 229 ? -35.085 5.259 32.057 1.00 88.94 229 ASN A N 1
ATOM 1847 C CA . ASN A 1 229 ? -36.048 4.160 32.019 1.00 88.94 229 ASN A CA 1
ATOM 1848 C C . ASN A 1 229 ? -35.795 3.137 30.893 1.00 88.94 229 ASN A C 1
ATOM 1850 O O . ASN A 1 229 ? -36.414 2.070 30.884 1.00 88.94 229 ASN A O 1
ATOM 1854 N N . LEU A 1 230 ? -34.892 3.423 29.953 1.00 89.56 230 LEU A N 1
ATOM 1855 C CA . LEU A 1 230 ? -34.581 2.537 28.833 1.00 89.56 230 LEU A CA 1
ATOM 1856 C C . LEU A 1 230 ? -33.433 1.574 29.174 1.00 89.56 230 LEU A C 1
ATOM 1858 O O . LEU A 1 230 ? -32.592 1.832 30.031 1.00 89.56 230 LEU A O 1
ATOM 1862 N N . SER A 1 231 ? -33.360 0.429 28.490 1.00 90.94 231 SER A N 1
ATOM 1863 C CA . SER A 1 231 ? -32.145 -0.409 28.525 1.00 90.94 231 SER A CA 1
ATOM 1864 C C . SER A 1 231 ? -30.970 0.326 27.866 1.00 90.94 231 SER A C 1
ATOM 1866 O O . SER A 1 231 ? -31.212 1.089 26.939 1.00 90.94 231 SER A O 1
ATOM 1868 N N . TYR A 1 232 ? -29.711 0.067 28.251 1.00 88.19 232 TYR A N 1
ATOM 1869 C CA . TYR A 1 232 ? -28.544 0.768 27.671 1.00 88.19 232 TYR A CA 1
ATOM 1870 C C . TYR A 1 232 ? -28.534 0.754 26.132 1.00 88.19 232 TYR A C 1
ATOM 1872 O O . TYR A 1 232 ? -28.369 1.787 25.498 1.00 88.19 232 TYR A O 1
ATOM 1880 N N . LYS A 1 233 ? -28.821 -0.400 25.512 1.00 90.88 233 LYS A N 1
ATOM 1881 C CA . LYS A 1 233 ? -28.932 -0.500 24.047 1.00 90.88 233 LYS A CA 1
ATOM 1882 C C . LYS A 1 233 ? -30.012 0.436 23.481 1.00 90.88 233 LYS A C 1
ATOM 1884 O O . LYS A 1 233 ? -29.793 1.070 22.459 1.00 90.88 233 LYS A O 1
ATOM 1889 N N . ALA A 1 234 ? -31.166 0.523 24.143 1.00 90.19 234 ALA A N 1
ATOM 1890 C CA . ALA A 1 234 ? -32.252 1.415 23.740 1.00 90.19 234 ALA A CA 1
ATOM 1891 C C . ALA A 1 234 ? -31.942 2.894 24.028 1.00 90.19 234 ALA A C 1
ATOM 1893 O O . ALA A 1 234 ? -32.348 3.743 23.239 1.00 90.19 234 ALA A O 1
ATOM 1894 N N . GLN A 1 235 ? -31.199 3.203 25.098 1.00 89.88 235 GLN A N 1
ATOM 1895 C CA . GLN A 1 235 ? -30.670 4.546 25.355 1.00 89.88 235 GLN A CA 1
ATOM 1896 C C . GLN A 1 235 ? -29.762 4.984 24.200 1.00 89.88 235 GLN A C 1
ATOM 1898 O O . GLN A 1 235 ? -29.982 6.056 23.650 1.00 89.88 235 GLN A O 1
ATOM 1903 N N . VAL A 1 236 ? -28.814 4.133 23.777 1.00 92.44 236 VAL A N 1
ATOM 1904 C CA . VAL A 1 236 ? -27.885 4.436 22.670 1.00 92.44 236 VAL A CA 1
ATOM 1905 C C . VAL A 1 236 ? -28.649 4.661 21.370 1.00 92.44 236 VAL A C 1
ATOM 1907 O O . VAL A 1 236 ? -28.502 5.710 20.759 1.00 92.44 236 VAL A O 1
ATOM 1910 N N . SER A 1 237 ? -29.526 3.732 20.978 1.00 91.38 237 SER A N 1
ATOM 1911 C CA . SER A 1 237 ? -30.276 3.870 19.723 1.00 91.38 237 SER A CA 1
ATOM 1912 C C . SER A 1 237 ? -31.226 5.072 19.712 1.00 91.38 237 SER A C 1
ATOM 1914 O O . SER A 1 237 ? -31.430 5.677 18.663 1.00 91.38 237 SER A O 1
ATOM 1916 N N . THR A 1 238 ? -31.814 5.427 20.859 1.00 89.38 238 THR A N 1
ATOM 1917 C CA . THR A 1 238 ? -32.651 6.634 20.969 1.00 89.38 238 THR A CA 1
ATOM 1918 C C . THR A 1 238 ? -31.782 7.878 20.853 1.00 89.38 238 THR A C 1
ATOM 1920 O O . THR A 1 238 ? -32.086 8.749 20.048 1.00 89.38 238 THR A O 1
ATOM 1923 N N . PHE A 1 239 ? -30.663 7.924 21.580 1.00 91.06 239 PHE A N 1
ATOM 1924 C CA . PHE A 1 239 ? -29.721 9.035 21.522 1.00 91.06 239 PHE A CA 1
ATOM 1925 C C . PHE A 1 239 ? -29.194 9.268 20.098 1.00 91.06 239 PHE A C 1
ATOM 1927 O O . PHE A 1 239 ? -29.243 10.390 19.611 1.00 91.06 239 PHE A O 1
ATOM 1934 N N . GLU A 1 240 ? -28.765 8.212 19.400 1.00 90.56 240 GLU A N 1
ATOM 1935 C CA . GLU A 1 240 ? -28.312 8.283 18.003 1.00 90.56 240 GLU A CA 1
ATOM 1936 C C . GLU A 1 240 ? -29.398 8.823 17.066 1.00 90.56 240 GLU A C 1
ATOM 1938 O O . GLU A 1 240 ? -29.119 9.678 16.224 1.00 90.56 240 GLU A O 1
ATOM 1943 N N . ARG A 1 241 ? -30.641 8.347 17.213 1.00 92.06 241 ARG A N 1
ATOM 1944 C CA . ARG A 1 241 ? -31.770 8.775 16.380 1.00 92.06 241 ARG A CA 1
ATOM 1945 C C . ARG A 1 241 ? -32.110 10.247 16.592 1.00 92.06 241 ARG A C 1
ATOM 1947 O O . ARG A 1 241 ? -32.215 10.977 15.613 1.00 92.06 241 ARG A O 1
ATOM 1954 N N . GLU A 1 242 ? -32.297 10.666 17.841 1.00 89.88 242 GLU A N 1
ATOM 1955 C CA . GLU A 1 242 ? -32.695 12.042 18.162 1.00 89.88 242 GLU A CA 1
ATOM 1956 C C . GLU A 1 242 ? -31.572 13.035 17.843 1.00 89.88 242 GLU A C 1
ATOM 1958 O O . GLU A 1 242 ? -31.831 14.090 17.272 1.00 89.88 242 GLU A O 1
ATOM 1963 N N . LEU A 1 243 ? -30.312 12.675 18.119 1.00 88.94 243 LEU A N 1
ATOM 1964 C CA . LEU A 1 243 ? -29.167 13.498 17.737 1.00 88.94 243 LEU A CA 1
ATOM 1965 C C . LEU A 1 243 ? -29.101 13.665 16.213 1.00 88.94 243 LEU A C 1
ATOM 1967 O O . LEU A 1 243 ? -28.908 14.773 15.724 1.00 88.94 243 LEU A O 1
ATOM 1971 N N . SER A 1 244 ? -29.310 12.586 15.453 1.00 88.75 244 SER A N 1
ATOM 1972 C CA . SER A 1 244 ? -29.340 12.658 13.986 1.00 88.75 244 SER A CA 1
ATOM 1973 C C . SER A 1 244 ? -30.490 13.529 13.471 1.00 88.75 244 SER A C 1
ATOM 1975 O O . SER A 1 244 ? -30.308 14.249 12.494 1.00 88.75 244 SER A O 1
ATOM 1977 N N . ALA A 1 245 ? -31.658 13.487 14.123 1.00 87.94 245 ALA A N 1
ATOM 1978 C CA . ALA A 1 245 ? -32.799 14.332 13.780 1.00 87.94 245 ALA A CA 1
ATOM 1979 C C . ALA A 1 245 ? -32.512 15.818 14.049 1.00 87.94 245 ALA A C 1
ATOM 1981 O O . ALA A 1 245 ? -32.731 16.638 13.164 1.00 87.94 245 ALA A O 1
ATOM 1982 N N . GLN A 1 246 ? -31.935 16.149 15.209 1.00 85.06 246 GLN A N 1
ATOM 1983 C CA . GLN A 1 246 ? -31.527 17.520 15.527 1.00 85.06 246 GLN A CA 1
ATOM 1984 C C . GLN A 1 246 ? -30.457 18.038 14.563 1.00 85.06 246 GLN A C 1
ATOM 1986 O O . GLN A 1 246 ? -30.573 19.153 14.066 1.00 85.06 246 GLN A O 1
ATOM 1991 N N . LEU A 1 247 ? -29.427 17.241 14.247 1.00 85.88 247 LEU A N 1
ATOM 1992 C CA . LEU A 1 247 ? -28.425 17.651 13.256 1.00 85.88 247 LEU A CA 1
ATOM 1993 C C . LEU A 1 247 ? -29.048 17.891 11.874 1.00 85.88 247 LEU A C 1
ATOM 1995 O O . LEU A 1 247 ? -28.623 18.807 11.177 1.00 85.88 247 LEU A O 1
ATOM 1999 N N . ALA A 1 248 ? -30.038 17.091 11.471 1.00 85.00 248 ALA A N 1
ATOM 2000 C CA . ALA A 1 248 ? -30.741 17.300 10.208 1.00 85.00 248 ALA A CA 1
ATOM 2001 C C . ALA A 1 248 ? -31.575 18.593 10.214 1.00 85.00 248 ALA A C 1
ATOM 2003 O O . ALA A 1 248 ? -31.572 19.306 9.214 1.00 85.00 248 ALA A O 1
ATOM 2004 N N . GLU A 1 249 ? -32.228 18.916 11.334 1.00 79.62 249 GLU A N 1
ATOM 2005 C CA . GLU A 1 249 ? -32.992 20.157 11.520 1.00 79.62 249 GLU A CA 1
ATOM 2006 C C . GLU A 1 249 ? -32.080 21.398 11.468 1.00 79.62 249 GLU A C 1
ATOM 2008 O O . GLU A 1 249 ? -32.382 22.356 10.757 1.00 79.62 249 GLU A O 1
ATOM 2013 N N . PHE A 1 250 ? -30.892 21.337 12.082 1.00 71.31 250 PHE A N 1
ATOM 2014 C CA . PHE A 1 250 ? -29.878 22.398 11.987 1.00 71.31 250 PHE A CA 1
ATOM 2015 C C . PHE A 1 250 ? -29.374 22.636 10.553 1.00 71.31 250 PHE A C 1
ATOM 2017 O O . PHE A 1 250 ? -29.147 23.779 10.162 1.00 71.31 250 PHE A O 1
ATOM 2024 N N . VAL A 1 251 ? -29.216 21.578 9.748 1.00 68.00 251 VAL A N 1
ATOM 2025 C CA . VAL A 1 251 ? -28.821 21.706 8.331 1.00 68.00 251 VAL A CA 1
ATOM 2026 C C . VAL A 1 251 ? -29.928 22.365 7.498 1.00 68.00 251 VAL A C 1
ATOM 2028 O O . VAL A 1 251 ? -29.633 23.027 6.504 1.00 68.00 251 VAL A O 1
ATOM 2031 N N . THR A 1 252 ? -31.195 22.223 7.896 1.00 58.88 252 THR A N 1
ATOM 2032 C CA . THR A 1 252 ? -32.326 22.893 7.237 1.00 58.88 252 THR A CA 1
ATOM 2033 C C . THR A 1 252 ? -32.549 24.328 7.724 1.00 58.88 252 THR A C 1
ATOM 2035 O O . THR A 1 252 ? -32.852 25.192 6.903 1.00 58.88 252 THR A O 1
ATOM 2038 N N . GLU A 1 253 ? -32.317 24.639 9.002 1.00 54.81 253 GLU A N 1
ATOM 2039 C CA . GLU A 1 253 ? -32.470 26.003 9.537 1.00 54.81 253 GLU A CA 1
ATOM 2040 C C . GLU A 1 253 ? -31.451 27.000 8.946 1.00 54.81 253 GLU A C 1
ATOM 2042 O O . GLU A 1 253 ? -31.802 28.152 8.697 1.00 54.81 253 GLU A O 1
ATOM 2047 N N . GLU A 1 254 ? -30.226 26.576 8.600 1.00 46.62 254 GLU A N 1
ATOM 2048 C CA . GLU A 1 254 ? -29.273 27.428 7.856 1.00 46.62 254 GLU A CA 1
ATOM 2049 C C . GLU A 1 254 ? -29.726 27.745 6.416 1.00 46.62 254 GLU A C 1
ATOM 2051 O O . GLU A 1 254 ? -29.257 28.721 5.827 1.00 46.62 254 GLU A O 1
ATOM 2056 N N . SER A 1 255 ? -30.655 26.967 5.849 1.00 45.69 255 SER A N 1
ATOM 2057 C CA . SER A 1 255 ? -31.240 27.246 4.530 1.00 45.69 255 SER A CA 1
ATOM 2058 C C . SER A 1 255 ? -32.477 28.153 4.574 1.00 45.69 255 SER A C 1
ATOM 2060 O O . SER A 1 255 ? -32.768 28.808 3.573 1.00 45.69 255 SER A O 1
ATOM 2062 N N . ASP A 1 256 ? -33.141 28.274 5.729 1.00 42.03 256 ASP A N 1
ATOM 2063 C CA . ASP A 1 256 ? -34.360 29.084 5.900 1.00 42.03 256 ASP A CA 1
ATOM 2064 C C . ASP A 1 256 ? -34.100 30.502 6.454 1.00 42.03 256 ASP A C 1
ATOM 2066 O O . ASP A 1 256 ? -34.960 31.375 6.341 1.00 42.03 256 ASP A O 1
ATOM 2070 N N . VAL A 1 257 ? -32.896 30.808 6.958 1.00 39.22 257 VAL A N 1
ATOM 2071 C CA . VAL A 1 257 ? -32.511 32.187 7.353 1.00 39.22 257 VAL A CA 1
ATOM 2072 C C . VAL A 1 257 ? -32.127 33.065 6.139 1.00 39.22 257 VAL A C 1
ATOM 2074 O O . VAL A 1 257 ? -31.910 34.268 6.274 1.00 39.22 257 VAL A O 1
ATOM 2077 N N . ALA A 1 258 ? -32.106 32.513 4.920 1.00 38.31 258 ALA A N 1
ATOM 2078 C CA . ALA A 1 258 ? -31.826 33.257 3.685 1.00 38.31 258 ALA A CA 1
ATOM 2079 C C . ALA A 1 258 ? -33.077 33.798 2.956 1.00 38.31 258 ALA A C 1
ATOM 2081 O O . ALA A 1 258 ? -32.946 34.303 1.840 1.00 38.31 258 ALA A O 1
ATOM 2082 N N . ILE A 1 259 ? -34.281 33.715 3.543 1.00 42.06 259 ILE A N 1
ATOM 2083 C CA . ILE A 1 259 ? -35.506 34.274 2.939 1.00 42.06 259 ILE A CA 1
ATOM 2084 C C . ILE A 1 259 ? -36.362 35.006 3.981 1.00 42.06 259 ILE A C 1
ATOM 2086 O O . ILE A 1 259 ? -37.527 34.690 4.176 1.00 42.06 259 ILE A O 1
ATOM 2090 N N . THR A 1 260 ? -35.813 36.035 4.622 1.00 44.03 260 THR A N 1
ATOM 2091 C CA . THR A 1 260 ? -36.624 37.146 5.148 1.00 44.03 260 THR A CA 1
ATOM 2092 C C . THR A 1 260 ? -35.814 38.441 5.123 1.00 44.03 260 THR A C 1
ATOM 2094 O O . THR A 1 260 ? -35.220 38.812 6.128 1.00 44.03 260 THR A O 1
ATOM 2097 N N . ASP A 1 261 ? -35.764 39.111 3.971 1.00 35.94 261 ASP A N 1
ATOM 2098 C CA . ASP A 1 261 ? -35.950 40.567 3.914 1.00 35.94 261 ASP A CA 1
ATOM 2099 C C . ASP A 1 261 ? -36.190 41.033 2.464 1.00 35.94 261 ASP A C 1
ATOM 2101 O O . ASP A 1 261 ? -35.471 40.658 1.541 1.00 35.94 261 ASP A O 1
ATOM 2105 N N . ASP A 1 262 ? -37.230 41.856 2.304 1.00 40.03 262 ASP A N 1
ATOM 2106 C CA . ASP A 1 262 ? -37.559 42.705 1.150 1.00 40.03 262 ASP A CA 1
ATOM 2107 C C . ASP A 1 262 ? -37.950 42.070 -0.203 1.00 40.03 262 ASP A C 1
ATOM 2109 O O . ASP A 1 262 ? -37.243 42.220 -1.199 1.00 40.03 262 ASP A O 1
ATOM 2113 N N . ALA A 1 263 ? -39.169 41.511 -0.316 1.00 34.97 263 ALA A N 1
ATOM 2114 C CA . ALA A 1 263 ? -39.860 41.468 -1.623 1.00 34.97 263 ALA A CA 1
ATOM 2115 C C . ALA A 1 263 ? -41.402 41.344 -1.623 1.00 34.97 263 ALA A C 1
ATOM 2117 O O . ALA A 1 263 ? -41.975 41.184 -2.697 1.00 34.97 263 ALA A O 1
ATOM 2118 N N . GLU A 1 264 ? -42.121 41.456 -0.502 1.00 36.19 264 GLU A N 1
ATOM 2119 C CA . GLU A 1 264 ? -43.596 41.413 -0.523 1.00 36.19 264 GLU A CA 1
ATOM 2120 C C . GLU A 1 264 ? -44.210 42.552 0.291 1.00 36.19 264 GLU A C 1
ATOM 2122 O O . GLU A 1 264 ? -44.689 42.368 1.399 1.00 36.19 264 GLU A O 1
ATOM 2127 N N . THR A 1 265 ? -44.157 43.771 -0.247 1.00 40.66 265 THR A N 1
ATOM 2128 C CA . THR A 1 265 ? -45.180 44.825 -0.065 1.00 40.66 265 THR A CA 1
ATOM 2129 C C . THR A 1 265 ? -44.750 46.086 -0.819 1.00 40.66 265 THR A C 1
ATOM 2131 O O . THR A 1 265 ? -44.276 47.041 -0.214 1.00 40.66 265 THR A O 1
ATOM 2134 N N . LYS A 1 266 ? -44.885 46.100 -2.157 1.00 38.03 266 LYS A N 1
ATOM 2135 C CA . LYS A 1 266 ? -44.987 47.335 -2.981 1.00 38.03 266 LYS A CA 1
ATOM 2136 C C . LYS A 1 266 ? -45.160 47.049 -4.480 1.00 38.03 266 LYS A C 1
ATOM 2138 O O . LYS A 1 266 ? -44.435 47.589 -5.302 1.00 38.03 266 LYS A O 1
ATOM 2143 N N . ILE A 1 267 ? -46.148 46.245 -4.869 1.00 35.72 267 ILE A N 1
ATOM 2144 C CA . ILE A 1 267 ? -46.658 46.288 -6.252 1.00 35.72 267 ILE A CA 1
ATOM 2145 C C . ILE A 1 267 ? -48.188 46.209 -6.230 1.00 35.72 267 ILE A C 1
ATOM 2147 O O . ILE A 1 267 ? -48.800 45.304 -6.772 1.00 35.72 267 ILE A O 1
ATOM 2151 N N . GLU A 1 268 ? -48.811 47.197 -5.595 1.00 35.00 268 GLU A N 1
ATOM 2152 C CA . GLU A 1 268 ? -50.142 47.664 -5.981 1.00 35.00 268 GLU A CA 1
ATOM 2153 C C . GLU A 1 268 ? -50.091 49.191 -5.974 1.00 35.00 268 GLU A C 1
ATOM 2155 O O . GLU A 1 268 ? -50.069 49.812 -4.913 1.00 35.00 268 GLU A O 1
ATOM 2160 N N . ASN A 1 269 ? -49.952 49.750 -7.182 1.00 31.86 269 ASN A N 1
ATOM 2161 C CA . ASN A 1 269 ? -50.274 51.115 -7.634 1.00 31.86 269 ASN A CA 1
ATOM 2162 C C . ASN A 1 269 ? -49.194 51.667 -8.574 1.00 31.86 269 ASN A C 1
ATOM 2164 O O . ASN A 1 269 ? -48.328 52.437 -8.164 1.00 31.86 269 ASN A O 1
ATOM 2168 N N . ASN A 1 270 ? -49.266 51.303 -9.856 1.00 31.02 270 ASN A N 1
ATOM 2169 C CA . ASN A 1 270 ? -49.617 52.263 -10.910 1.00 31.02 270 ASN A CA 1
ATOM 2170 C C . ASN A 1 270 ? -49.594 51.593 -12.291 1.00 31.02 270 ASN A C 1
ATOM 2172 O O . ASN A 1 270 ? -48.564 51.123 -12.765 1.00 31.02 270 ASN A O 1
ATOM 2176 N N . LEU A 1 271 ? -50.773 51.589 -12.917 1.00 30.61 271 LEU A N 1
ATOM 2177 C CA . LEU A 1 271 ? -50.959 51.516 -14.363 1.00 30.61 271 LEU A CA 1
ATOM 2178 C C . LEU A 1 271 ? -50.225 52.668 -15.080 1.00 30.61 271 LEU A C 1
ATOM 2180 O O . LEU A 1 271 ? -49.918 53.679 -14.451 1.00 30.61 271 LEU A O 1
ATOM 2184 N N . ILE A 1 272 ? -50.131 52.515 -16.411 1.00 31.55 272 ILE A N 1
ATOM 2185 C CA . ILE A 1 272 ? -49.811 53.465 -17.507 1.00 31.55 272 ILE A CA 1
ATOM 2186 C C . ILE A 1 272 ? -48.533 52.985 -18.218 1.00 31.55 272 ILE A C 1
ATOM 2188 O O . ILE A 1 272 ? -47.429 53.127 -17.711 1.00 31.55 272 ILE A O 1
ATOM 2192 N N . GLU A 1 273 ? -48.672 52.109 -19.216 1.00 28.30 273 GLU A N 1
ATOM 2193 C CA . GLU A 1 273 ? -48.925 52.395 -20.646 1.00 28.30 273 GLU A CA 1
ATOM 2194 C C . GLU A 1 273 ? -47.659 52.761 -21.445 1.00 28.30 273 GLU A C 1
ATOM 2196 O O . GLU A 1 273 ? -46.972 53.735 -21.166 1.00 28.30 273 GLU A O 1
ATOM 2201 N N . THR A 1 274 ? -47.462 51.976 -22.514 1.00 26.80 274 THR A N 1
ATOM 2202 C CA . THR A 1 274 ? -46.927 52.357 -23.837 1.00 26.80 274 THR A CA 1
ATOM 2203 C C . THR A 1 274 ? -45.495 52.895 -23.940 1.00 26.80 274 THR A C 1
ATOM 2205 O O . THR A 1 274 ? -45.214 54.032 -23.588 1.00 26.80 274 THR A O 1
ATOM 2208 N N . SER A 1 275 ? -44.611 52.124 -24.579 1.00 30.62 275 SER A N 1
ATOM 2209 C CA . SER A 1 275 ? -44.214 52.347 -25.984 1.00 30.62 275 SER A CA 1
ATOM 2210 C C . SER A 1 275 ? -42.853 51.729 -26.304 1.00 30.62 275 SER A C 1
ATOM 2212 O O . SER A 1 275 ? -41.879 51.854 -25.570 1.00 30.62 275 SER A O 1
ATOM 2214 N N . THR A 1 276 ? -42.845 51.056 -27.447 1.00 31.67 276 THR A N 1
ATOM 2215 C CA . THR A 1 276 ? -41.709 50.695 -28.296 1.00 31.67 276 THR A CA 1
ATOM 2216 C C . THR A 1 276 ? -40.844 51.895 -28.668 1.00 31.67 276 THR A C 1
ATOM 2218 O O . THR A 1 276 ? -41.416 52.942 -28.947 1.00 31.67 276 THR A O 1
ATOM 2221 N N . GLU A 1 277 ? -39.526 51.676 -28.760 1.00 31.08 277 GLU A N 1
ATOM 2222 C CA . GLU A 1 277 ? -38.544 52.195 -29.748 1.00 31.08 277 GLU A CA 1
ATOM 2223 C C . GLU A 1 277 ? -37.142 52.191 -29.100 1.00 31.08 277 GLU A C 1
ATOM 2225 O O . GLU A 1 277 ? -36.989 52.613 -27.960 1.00 31.08 277 GLU A O 1
ATOM 2230 N N . ASP A 1 278 ? -36.204 51.408 -29.657 1.00 27.55 278 ASP A N 1
ATOM 2231 C CA . ASP A 1 278 ? -35.053 51.891 -30.460 1.00 27.55 278 ASP A CA 1
ATOM 2232 C C . ASP A 1 278 ? -33.997 52.620 -29.589 1.00 27.55 278 ASP A C 1
ATOM 2234 O O . ASP A 1 278 ? -34.321 53.391 -28.703 1.00 27.55 278 ASP A O 1
ATOM 2238 N N . VAL A 1 279 ? -32.679 52.504 -29.735 1.00 28.78 279 VAL A N 1
ATOM 2239 C CA . VAL A 1 279 ? -31.782 51.819 -30.660 1.00 28.78 279 VAL A CA 1
ATOM 2240 C C . VAL A 1 279 ? -30.368 52.110 -30.116 1.00 28.78 279 VAL A C 1
ATOM 2242 O O . VAL A 1 279 ? -30.120 53.183 -29.576 1.00 28.78 279 VAL A O 1
ATOM 2245 N N . THR A 1 280 ? -29.456 51.149 -30.281 1.00 27.88 280 THR A N 1
ATOM 2246 C CA . THR A 1 280 ? -27.987 51.294 -30.433 1.00 27.88 280 THR A CA 1
ATOM 2247 C C . THR A 1 280 ? -27.116 51.921 -29.324 1.00 27.88 280 THR A C 1
ATOM 2249 O O . THR A 1 280 ? -27.367 53.010 -28.836 1.00 27.88 280 THR A O 1
ATOM 2252 N N . VAL A 1 281 ? -26.101 51.171 -28.864 1.00 29.38 281 VAL A N 1
ATOM 2253 C CA . VAL A 1 281 ? -24.656 51.297 -29.217 1.00 29.38 281 VAL A CA 1
ATOM 2254 C C . VAL A 1 281 ? -24.003 52.510 -28.548 1.00 29.38 281 VAL A C 1
ATOM 2256 O O . VAL A 1 281 ? -24.363 53.638 -28.833 1.00 29.38 281 VAL A O 1
ATOM 2259 N N . GLU A 1 282 ? -23.014 52.288 -27.679 1.00 30.75 282 GLU A N 1
ATOM 2260 C CA . GLU A 1 282 ? -21.592 52.388 -28.053 1.00 30.75 282 GLU A CA 1
ATOM 2261 C C . GLU A 1 282 ? -20.708 52.185 -26.816 1.00 30.75 282 GLU A C 1
ATOM 2263 O O . GLU A 1 282 ? -20.739 52.933 -25.841 1.00 30.75 282 GLU A O 1
ATOM 2268 N N . THR A 1 283 ? -19.909 51.123 -26.851 1.00 31.28 283 THR A N 1
ATOM 2269 C CA . THR A 1 283 ? -18.819 50.887 -25.910 1.00 31.28 283 THR A CA 1
ATOM 2270 C C . THR A 1 283 ? -17.613 51.652 -26.436 1.00 31.28 283 THR A C 1
ATOM 2272 O O . THR A 1 283 ? -17.090 51.302 -27.490 1.00 31.28 283 THR A O 1
ATOM 2275 N N . THR A 1 284 ? -17.139 52.660 -25.705 1.00 30.39 284 THR A N 1
ATOM 2276 C CA . THR A 1 284 ? -15.806 53.224 -25.944 1.00 30.39 284 THR A CA 1
ATOM 2277 C C . THR A 1 284 ? -14.999 53.147 -24.658 1.00 30.39 284 THR A C 1
ATOM 2279 O O . THR A 1 284 ? -15.378 53.679 -23.618 1.00 30.39 284 THR A O 1
ATOM 2282 N N . GLN A 1 285 ? -13.902 52.401 -24.756 1.00 30.42 285 GLN A N 1
ATOM 2283 C CA . GLN A 1 285 ? -12.821 52.312 -23.784 1.00 30.42 285 GLN A CA 1
ATOM 2284 C C . GLN A 1 285 ? -12.135 53.674 -23.603 1.00 30.42 285 GLN A C 1
ATOM 2286 O O . GLN A 1 285 ? -12.236 54.525 -24.480 1.00 30.42 285 GLN A O 1
ATOM 2291 N N . VAL A 1 286 ? -11.372 53.827 -22.516 1.00 28.00 286 VAL A N 1
ATOM 2292 C CA . VAL A 1 286 ? -9.973 54.325 -22.471 1.00 28.00 286 VAL A CA 1
ATOM 2293 C C . VAL A 1 286 ? -9.680 54.742 -21.018 1.00 28.00 286 VAL A C 1
ATOM 2295 O O . VAL A 1 286 ? -10.348 55.611 -20.476 1.00 28.00 286 VAL A O 1
ATOM 2298 N N . THR A 1 287 ? -8.922 53.946 -20.259 1.00 26.86 287 THR A N 1
ATOM 2299 C CA . THR A 1 287 ? -7.460 54.020 -20.012 1.00 26.86 287 THR A CA 1
ATOM 2300 C C . THR A 1 287 ? -7.031 55.105 -19.016 1.00 26.86 287 THR A C 1
ATOM 2302 O O . THR A 1 287 ? -7.470 56.246 -19.094 1.00 26.86 287 THR A O 1
ATOM 2305 N N . THR A 1 288 ? -6.023 54.737 -18.208 1.00 29.66 288 THR A N 1
ATOM 2306 C CA . THR A 1 288 ? -5.131 55.573 -17.373 1.00 29.66 288 THR A CA 1
ATOM 2307 C C . THR A 1 288 ? -5.722 55.949 -16.000 1.00 29.66 288 THR A C 1
ATOM 2309 O O . THR A 1 288 ? -6.890 56.281 -15.905 1.00 29.66 288 THR A O 1
ATOM 2312 N N . ASN A 1 289 ? -5.032 55.865 -14.858 1.00 33.62 289 ASN A N 1
ATOM 2313 C CA . ASN A 1 289 ? -3.604 56.016 -14.573 1.00 33.62 289 ASN A CA 1
ATOM 2314 C C . ASN A 1 289 ? -3.246 55.459 -13.181 1.00 33.62 289 ASN A C 1
ATOM 2316 O O . ASN A 1 289 ? -4.052 55.503 -12.256 1.00 33.62 289 ASN A O 1
ATOM 2320 N N . SER A 1 290 ? -1.994 55.029 -13.038 1.00 33.84 290 SER A N 1
ATOM 2321 C CA . SER A 1 290 ? -1.292 54.771 -11.780 1.00 33.84 290 SER A CA 1
ATOM 2322 C C . SER A 1 290 ? -1.224 56.012 -10.886 1.00 33.84 290 SER A C 1
ATOM 2324 O O . SER A 1 290 ? -0.869 57.075 -11.390 1.00 33.84 290 SER A O 1
ATOM 2326 N N . ILE A 1 291 ? -1.398 55.858 -9.566 1.00 37.56 291 ILE A N 1
ATOM 2327 C CA . ILE A 1 291 ? -0.702 56.681 -8.562 1.00 37.56 291 ILE A CA 1
ATOM 2328 C C . ILE A 1 291 ? -0.251 55.785 -7.401 1.00 37.56 291 ILE A C 1
ATOM 2330 O O . ILE A 1 291 ? -1.043 55.119 -6.741 1.00 37.56 291 ILE A O 1
ATOM 2334 N N . VAL A 1 292 ? 1.064 55.797 -7.207 1.00 34.31 292 VAL A N 1
ATOM 2335 C CA . VAL A 1 292 ? 1.819 55.384 -6.024 1.00 34.31 292 VAL A CA 1
ATOM 2336 C C . VAL A 1 292 ? 1.679 56.476 -4.959 1.00 34.31 292 VAL A C 1
ATOM 2338 O O . VAL A 1 292 ? 1.791 57.646 -5.313 1.00 34.31 292 VAL A O 1
ATOM 2341 N N . ASN A 1 293 ? 1.469 56.104 -3.693 1.00 32.44 293 ASN A N 1
ATOM 2342 C CA . ASN A 1 293 ? 2.118 56.650 -2.482 1.00 32.44 293 ASN A CA 1
ATOM 2343 C C . ASN A 1 293 ? 1.317 56.193 -1.247 1.00 32.44 293 ASN A C 1
ATOM 2345 O O . ASN A 1 293 ? 0.103 56.343 -1.217 1.00 32.44 293 ASN A O 1
ATOM 2349 N N . ASN A 1 294 ? 1.896 55.404 -0.345 1.00 32.47 294 ASN A N 1
ATOM 2350 C CA . ASN A 1 294 ? 2.835 55.749 0.733 1.00 32.47 294 ASN A CA 1
ATOM 2351 C C . ASN A 1 294 ? 2.114 56.157 2.033 1.00 32.47 294 ASN A C 1
ATOM 2353 O O . ASN A 1 294 ? 1.359 57.121 2.040 1.00 32.47 294 ASN A O 1
ATOM 2357 N N . GLU A 1 295 ? 2.464 55.419 3.093 1.00 33.62 295 GLU A N 1
ATOM 2358 C CA . GLU A 1 295 ? 2.438 55.765 4.526 1.00 33.62 295 GLU A CA 1
ATOM 2359 C C . GLU A 1 295 ? 1.078 55.981 5.215 1.00 33.62 295 GLU A C 1
ATOM 2361 O O . GLU A 1 295 ? 0.388 56.965 4.976 1.00 33.62 295 GLU A O 1
ATOM 2366 N N . TYR A 1 296 ? 0.736 55.067 6.134 1.00 38.88 296 TYR A N 1
ATOM 2367 C CA . TYR A 1 296 ? 0.876 55.260 7.589 1.00 38.88 296 TYR A CA 1
ATOM 2368 C C . TYR A 1 296 ? 1.046 53.910 8.298 1.00 38.88 296 TYR A C 1
ATOM 2370 O O . TYR A 1 296 ? 0.474 52.913 7.802 1.00 38.88 296 TYR A O 1
#

Organism: NCBI:txid69539

Secondary structure (DSSP, 8-state):
--SHHHHHHHHHHHHHTT--TTS--SS-PPPHHHHHHHHHHHHHHHHHHHHHHHHHHHHSHHHHHHHHHHGGG--TTTHHHHHHHHHHHHHHHHHHHTT--HHHHHHHHHHHHHHHHHHHHHHHIIIIIHHHHHHHTTS-TTT-HHHHHHHHHHHHHHHHHHHH-TT-HHHHHHHHHHHHHHHHHHHHHHHHHHHHHT--HHHHHHHHHHHHHHHHHHHHHHHS---TTS-HHHHHHHHHHHHHHHHHHHHHHHHHTTS-SS-SS--SS---------------------------

Sequence (296 aa):
MTSNHQQDLVSTRKLVNRFDPNNQGFFGGPSENAVLASIAEVSIQLIQAQKIKHQVTTILAQPLADIEYLTPKVGKEWQRELNNINQNIIQFINNIEKNRAVSRQKIDRDRIQKKVHDLEINIVIAEYYSPLEKQFHQLNKRLIPQSYNTVLQGLQQLDNVITTAPRDTTALTDAANQIKKEIQSAEHIATDVNWINNLDKNQREEIVLHYRATLEGLGLKFLNQDLSNLSYKAQVSTFERELSAQLAEFVTEESDVAITDDAETKIENNLIETSTEDVTVETTQVTTNSIVNNEY

Foldseek 3Di:
DPPPVVVVVVVVVVVVVPPPVPPCPPVDDDDPVVVVVVVVVVVVVVVLVVVLVVVLCVLLVVLVVLLVVCVVLDDPVCVVLNVVLVVLSVVLSVCVSVVHDPVCSNVSSVVSVVSSLVSLLVSLCVVQQVVLVVLLVVFDCVQQVPLNVVLVVLSVVLSVCSNPPSPPPVVNVVSSVVSVVSSVVSVVSSVVSVVQVPDDPVVNVVVLVVLLVVLQVVCCVPVVDGPNPDRSVVSVVVCVVSVVVVVVVVVVVVVVVVPDDDDPDDPDDDDDDDDDDDDDDDDDDDDDDDDDDDDD

Radius of gyration: 44.51 Å; chains: 1; bounding box: 140×71×104 Å

pLDDT: mean 78.49, std 22.02, range [26.8, 97.25]